Protein AF-M4F2D9-F1 (afdb_monomer_lite)

Secondary structure (DSSP, 8-state):
-HHHHHHHHGGGHHHHHHHHHHHHHHHHH---TTSHHHHHHHHHHIIIIIHHHHHHHTHHHHHHHHHHHHHHS-TT-HHHHHHHHHHHHHHHH-GGGGGGGHHHHHHHHHHTT-TT-HHHHHHHHHHHHHHHHHHHHH-TTEEEETTTTEEEEE-S--SSS--EEEEEETTTTEEEEEEE-SS-TT--GGGGSS-S--------EEEE-TTSSEEEEEETTTTEEEEEE--HHHHHHHTT----EE-SEEEEPPP-TT--TTS----HHHHHH--S------STTTT--HHHHHHHHHHH--TTEEEEEEETTEEEEEETTEEEEEEE-

Radius of gyration: 22.53 Å; chains: 1; bounding box: 73×46×53 Å

Organism: Brassica campestris (NCBI:txid3711)

Foldseek 3Di:
DLVVCCVVCVVVLLVLLVVLLVLQQVVVPDDDPPCVPVSVVVNCCCLVPVNLVSCLSPVPSLLVVLVVCLVVDDLQRCSLLSSLVSLLSCCVPPVLVCLVVLVSQLLSLLSQCAPVSVNSNVNCVVSSVVSLVSSVVQAQQWDAQPQQQKIKHWNQDDDDAAIWIWIARNVRSDTQEIAGQRDAPPDPCPVVPDDPDRQHRGFQHKDAFNNNQKIWTADLSQQKIFIARQGPVRSVVSSVDHPYHYTPDMDHHDDFPPRDPLPPDDHPVNVVPDDDDDDDPDPPPPDQDPVRVSVSSSVPRASQWHWDDPDRFKIFIDGVNHTRDMDGD

Structure (mmCIF, N/CA/C/O backbone):
data_AF-M4F2D9-F1
#
_entry.id   AF-M4F2D9-F1
#
loop_
_atom_site.group_PDB
_atom_site.id
_atom_site.type_symbol
_atom_site.label_atom_id
_atom_site.label_alt_id
_atom_site.label_comp_id
_atom_site.label_asym_id
_atom_site.label_entity_id
_atom_site.label_seq_id
_atom_site.pdbx_PDB_ins_code
_atom_site.Cartn_x
_atom_site.Cartn_y
_atom_site.Cartn_z
_atom_site.occupancy
_atom_site.B_iso_or_equiv
_atom_site.auth_seq_id
_atom_site.auth_comp_id
_atom_site.auth_asym_id
_atom_site.auth_atom_id
_atom_site.pdbx_PDB_model_num
ATOM 1 N N . MET A 1 1 ? -6.614 24.213 -17.591 1.00 40.84 1 MET A N 1
ATOM 2 C CA . MET A 1 1 ? -5.405 23.902 -18.389 1.00 40.84 1 MET A CA 1
ATOM 3 C C . MET A 1 1 ? -5.096 22.404 -18.374 1.00 40.84 1 MET A C 1
ATOM 5 O O . MET A 1 1 ? -4.823 21.851 -19.428 1.00 40.84 1 MET A O 1
ATOM 9 N N . GLU A 1 2 ? -5.218 21.734 -17.223 1.00 52.62 2 GLU A N 1
ATOM 10 C CA . GLU A 1 2 ? -5.017 20.280 -17.061 1.00 52.62 2 GLU A CA 1
ATOM 11 C C . GLU A 1 2 ? -5.937 19.408 -17.944 1.00 52.62 2 GLU A C 1
ATOM 13 O O . GLU A 1 2 ? -5.504 18.399 -18.493 1.00 52.62 2 GLU A O 1
ATOM 18 N N . THR A 1 3 ? -7.185 19.832 -18.175 1.00 59.91 3 THR A N 1
ATOM 19 C CA . THR A 1 3 ? -8.169 19.091 -18.988 1.00 59.91 3 THR A CA 1
ATOM 20 C C . THR A 1 3 ? -7.860 19.088 -20.487 1.00 59.91 3 THR A C 1
ATOM 22 O O . THR A 1 3 ? -8.055 18.071 -21.145 1.00 59.91 3 THR A O 1
ATOM 25 N N . THR A 1 4 ? -7.342 20.191 -21.032 1.00 60.09 4 THR A N 1
ATOM 26 C CA . THR A 1 4 ? -7.022 20.320 -22.463 1.00 60.09 4 THR A CA 1
ATOM 27 C C . THR A 1 4 ? -5.803 19.480 -22.843 1.00 60.09 4 THR A C 1
ATOM 29 O O . THR A 1 4 ? -5.844 18.744 -23.824 1.00 60.09 4 THR A O 1
ATOM 32 N N . TRP A 1 5 ? -4.739 19.523 -22.035 1.00 63.09 5 TRP A N 1
ATOM 33 C CA . TRP A 1 5 ? -3.533 18.719 -22.269 1.00 63.09 5 TRP A CA 1
ATOM 34 C C . TRP A 1 5 ? -3.780 17.226 -22.078 1.00 63.09 5 TRP A C 1
ATOM 36 O O . TRP A 1 5 ? -3.288 16.418 -22.862 1.00 63.09 5 TRP A O 1
ATOM 46 N N . LYS A 1 6 ? -4.604 16.857 -21.090 1.00 65.75 6 LYS A N 1
ATOM 47 C CA . LYS A 1 6 ? -5.011 15.466 -20.879 1.00 65.75 6 LYS A CA 1
ATOM 48 C C . LYS A 1 6 ? -5.822 14.910 -22.053 1.00 65.75 6 LYS A C 1
ATOM 50 O O . LYS A 1 6 ? -5.685 13.733 -22.355 1.00 65.75 6 LYS A O 1
ATOM 55 N N . LEU A 1 7 ? -6.617 15.736 -22.738 1.00 71.56 7 LEU A N 1
ATOM 56 C CA . LEU A 1 7 ? -7.359 15.310 -23.930 1.00 71.56 7 LEU A CA 1
ATOM 57 C C . LEU A 1 7 ? -6.446 15.114 -25.153 1.00 71.56 7 LEU A C 1
ATOM 59 O O . LEU A 1 7 ? -6.678 14.209 -25.945 1.00 71.56 7 LEU A O 1
ATOM 63 N N . LEU A 1 8 ? -5.421 15.961 -25.298 1.00 73.38 8 LEU A N 1
ATOM 64 C CA . LEU A 1 8 ? -4.522 15.959 -26.457 1.00 73.38 8 LEU A CA 1
ATOM 65 C C . LEU A 1 8 ? -3.410 14.909 -26.364 1.00 73.38 8 LEU A C 1
ATOM 67 O O . LEU A 1 8 ? -3.100 14.278 -27.363 1.00 73.38 8 LEU A O 1
ATOM 71 N N . ILE A 1 9 ? -2.809 14.732 -25.184 1.00 79.81 9 ILE A N 1
ATOM 72 C CA . ILE A 1 9 ? -1.666 13.824 -24.983 1.00 79.81 9 ILE A CA 1
ATOM 73 C C . ILE A 1 9 ? -2.107 12.515 -24.320 1.00 79.81 9 ILE A C 1
ATOM 75 O O . ILE A 1 9 ? -1.424 11.508 -24.454 1.00 79.81 9 ILE A O 1
ATOM 79 N N . GLY A 1 10 ? -3.256 12.496 -23.633 1.00 81.50 10 GLY A N 1
ATOM 80 C CA . GLY A 1 10 ? -3.745 11.344 -22.865 1.00 81.50 10 GLY A CA 1
ATOM 81 C C . GLY A 1 10 ? -3.655 9.997 -23.587 1.00 81.50 10 GLY A C 1
ATOM 82 O O . GLY A 1 10 ? -3.069 9.078 -23.018 1.00 81.50 10 GLY A O 1
ATOM 83 N N . PRO A 1 11 ? -4.162 9.870 -24.831 1.00 86.69 11 PRO A N 1
ATOM 84 C CA . PRO A 1 11 ? -4.081 8.621 -25.591 1.00 86.69 11 PRO A CA 1
ATOM 85 C C . PRO A 1 11 ? -2.647 8.143 -25.860 1.00 86.69 11 PRO A C 1
ATOM 87 O O . PRO A 1 11 ? -2.408 6.940 -25.943 1.00 86.69 11 PRO A O 1
ATOM 90 N N . ASP A 1 12 ? -1.694 9.071 -25.963 1.00 89.50 12 ASP A N 1
ATOM 91 C CA . ASP A 1 12 ? -0.291 8.784 -26.261 1.00 89.50 12 ASP A CA 1
ATOM 92 C C . ASP A 1 12 ? 0.555 8.541 -25.002 1.00 89.50 12 ASP A C 1
ATOM 94 O O . ASP A 1 12 ? 1.649 7.987 -25.113 1.00 89.50 12 ASP A O 1
ATOM 98 N N . ILE A 1 13 ? 0.073 8.901 -23.800 1.00 90.88 13 ILE A N 1
ATOM 99 C CA . ILE A 1 13 ? 0.832 8.744 -22.543 1.00 90.88 13 ILE A CA 1
ATOM 100 C C . ILE A 1 13 ? 1.373 7.316 -22.374 1.00 90.88 13 ILE A C 1
ATOM 102 O O . ILE A 1 13 ? 2.581 7.188 -22.160 1.00 90.88 13 ILE A O 1
ATOM 106 N N . PRO A 1 14 ? 0.572 6.236 -22.506 1.00 91.12 14 PRO A N 1
ATOM 107 C CA . PRO A 1 14 ? 1.088 4.881 -22.326 1.00 91.12 14 PRO A CA 1
ATOM 108 C C . PRO A 1 14 ? 2.217 4.553 -23.307 1.00 91.12 14 PRO A C 1
ATOM 110 O O . PRO A 1 14 ? 3.220 3.956 -22.924 1.00 91.12 14 PRO A O 1
ATOM 113 N N . ARG A 1 15 ? 2.099 4.998 -24.562 1.00 92.44 15 ARG A N 1
ATOM 114 C CA . ARG A 1 15 ? 3.139 4.799 -25.573 1.00 92.44 15 ARG A CA 1
ATOM 115 C C . ARG A 1 15 ? 4.419 5.552 -25.211 1.00 92.44 15 ARG A C 1
ATOM 117 O O . ARG A 1 15 ? 5.487 4.956 -25.244 1.00 92.44 15 ARG A O 1
ATOM 124 N N . ILE A 1 16 ? 4.317 6.817 -24.797 1.00 93.06 16 ILE A N 1
ATOM 125 C CA . ILE A 1 16 ? 5.480 7.623 -24.393 1.00 93.06 16 ILE A CA 1
ATOM 126 C C . ILE A 1 16 ? 6.176 7.001 -23.174 1.00 93.06 16 ILE A C 1
ATOM 128 O O . ILE A 1 16 ? 7.401 6.910 -23.146 1.00 93.06 16 ILE A O 1
ATOM 132 N N . VAL A 1 17 ? 5.420 6.538 -22.173 1.00 93.38 17 VAL A N 1
ATOM 133 C CA . VAL A 1 17 ? 5.987 5.855 -20.996 1.00 93.38 17 VAL A CA 1
ATOM 134 C C . VAL A 1 17 ? 6.704 4.564 -21.412 1.00 93.38 17 VAL A C 1
ATOM 136 O O . VAL A 1 17 ? 7.820 4.317 -20.955 1.00 93.38 17 VAL A O 1
ATOM 139 N N . SER A 1 18 ? 6.116 3.782 -22.323 1.00 91.94 18 SER A N 1
ATOM 140 C CA . SER A 1 18 ? 6.752 2.582 -22.881 1.00 91.94 18 SER A CA 1
ATOM 141 C C . SER A 1 18 ? 8.059 2.909 -23.604 1.00 91.94 18 SER A C 1
ATOM 143 O O . SER A 1 18 ? 9.065 2.236 -23.385 1.00 91.94 18 SER A O 1
ATOM 145 N N . ASP A 1 19 ? 8.070 3.956 -24.432 1.00 92.19 19 ASP A N 1
ATOM 146 C CA . ASP A 1 19 ? 9.261 4.397 -25.160 1.00 92.19 19 ASP A CA 1
ATOM 147 C C . ASP A 1 19 ? 10.368 4.844 -24.186 1.00 92.19 19 ASP A C 1
ATOM 149 O O . ASP A 1 19 ? 11.538 4.510 -24.382 1.00 92.19 19 ASP A O 1
ATOM 153 N N . ILE A 1 20 ? 10.015 5.529 -23.090 1.00 92.88 20 ILE A N 1
ATOM 154 C CA . ILE A 1 20 ? 10.965 5.896 -22.026 1.00 92.88 20 ILE A CA 1
ATOM 155 C C . ILE A 1 20 ? 11.564 4.644 -21.372 1.00 92.88 20 ILE A C 1
ATOM 157 O O . ILE A 1 20 ? 12.785 4.573 -21.208 1.00 92.88 20 ILE A O 1
ATOM 161 N N . PHE A 1 21 ? 10.747 3.648 -21.017 1.00 92.25 21 PHE A N 1
ATOM 162 C CA . PHE A 1 21 ? 11.253 2.396 -20.442 1.00 92.25 21 PHE A CA 1
ATOM 163 C C . PHE A 1 21 ? 12.153 1.630 -21.409 1.00 92.25 21 PHE A C 1
ATOM 165 O O . PHE A 1 21 ? 13.222 1.171 -21.005 1.00 92.25 21 PHE A O 1
ATOM 172 N N . PHE A 1 22 ? 11.792 1.574 -22.689 1.00 90.69 22 PHE A N 1
ATOM 173 C CA . PHE A 1 22 ? 12.633 0.969 -23.716 1.00 90.69 22 PHE A CA 1
ATOM 174 C C . PHE A 1 22 ? 13.999 1.666 -23.824 1.00 90.69 22 PHE A C 1
ATOM 176 O O . PHE A 1 22 ? 15.035 1.003 -23.840 1.00 90.69 22 PHE A O 1
ATOM 183 N N . GLN A 1 23 ? 14.034 3.003 -23.819 1.00 89.12 23 GLN A N 1
ATOM 184 C CA . GLN A 1 23 ? 15.295 3.755 -23.834 1.00 89.12 23 GLN A CA 1
ATOM 185 C C . GLN A 1 23 ? 16.154 3.489 -22.590 1.00 89.12 23 GLN A C 1
ATOM 187 O O . GLN A 1 23 ? 17.377 3.369 -22.692 1.00 89.12 23 GLN A O 1
ATOM 192 N N . ILE A 1 24 ? 15.533 3.369 -21.413 1.00 88.75 24 ILE A N 1
ATOM 193 C CA . ILE A 1 24 ? 16.233 3.022 -20.167 1.00 88.75 24 ILE A CA 1
ATOM 194 C C . ILE A 1 24 ? 16.905 1.647 -20.281 1.00 88.75 24 ILE A C 1
ATOM 196 O O . ILE A 1 24 ? 18.051 1.503 -19.839 1.00 88.75 24 ILE A O 1
ATOM 200 N N . GLU A 1 25 ? 16.226 0.678 -20.895 1.00 87.00 25 GLU A N 1
ATOM 201 C CA . GLU A 1 25 ? 16.749 -0.667 -21.144 1.00 87.00 25 GLU A CA 1
ATOM 202 C C . GLU A 1 25 ? 17.935 -0.627 -22.122 1.00 87.00 25 GLU A C 1
ATOM 204 O O . GLU A 1 25 ? 19.043 -1.042 -21.779 1.00 87.00 25 GLU A O 1
ATOM 209 N N . CYS A 1 26 ? 17.761 -0.023 -23.304 1.00 82.19 26 CYS A N 1
ATOM 210 C CA . CYS A 1 26 ? 18.790 0.010 -24.349 1.00 82.19 26 CYS A CA 1
ATOM 211 C C . CYS A 1 26 ? 20.079 0.731 -23.928 1.00 82.19 26 CYS A C 1
ATOM 213 O O . CYS A 1 26 ? 21.184 0.284 -24.247 1.00 82.19 26 CYS A O 1
ATOM 215 N N . VAL A 1 27 ? 19.964 1.854 -23.213 1.00 72.94 27 VAL A N 1
ATOM 216 C CA . VAL A 1 27 ? 21.130 2.658 -22.806 1.00 72.94 27 VAL A CA 1
ATOM 217 C C . VAL A 1 27 ? 21.921 1.973 -21.692 1.00 72.94 27 VAL A C 1
ATOM 219 O O . VAL A 1 27 ? 23.132 2.160 -21.596 1.00 72.94 27 VAL A O 1
ATOM 222 N N . SER A 1 28 ? 21.273 1.148 -20.870 1.00 66.44 28 SER A N 1
ATOM 223 C CA . SER A 1 28 ? 21.957 0.434 -19.786 1.00 66.44 28 SER A CA 1
ATOM 224 C C . SER A 1 28 ? 22.826 -0.725 -20.302 1.00 66.44 28 SER A C 1
ATOM 226 O O . SER A 1 28 ? 23.772 -1.116 -19.624 1.00 66.44 28 SER A O 1
ATOM 228 N N . SER A 1 29 ? 22.580 -1.206 -21.527 1.00 59.44 29 SER A N 1
ATOM 229 C CA . SER A 1 29 ? 23.378 -2.249 -22.192 1.00 59.44 29 SER A CA 1
ATOM 230 C C . SER A 1 29 ? 24.507 -1.716 -23.096 1.00 59.44 29 SER A C 1
ATOM 232 O O . SER A 1 29 ? 25.414 -2.469 -23.449 1.00 59.44 29 SER A O 1
ATOM 234 N N . SER A 1 30 ? 24.490 -0.434 -23.490 1.00 54.59 30 SER A N 1
ATOM 235 C CA . SER A 1 30 ? 25.429 0.131 -24.476 1.00 54.59 30 SER A CA 1
ATOM 236 C C . SER A 1 30 ? 26.576 0.922 -23.829 1.00 54.59 30 SER A C 1
ATOM 238 O O . SER A 1 30 ? 26.519 2.144 -23.679 1.00 54.59 30 SER A O 1
ATOM 240 N N . ALA A 1 31 ? 27.681 0.243 -23.517 1.00 49.94 31 ALA A N 1
ATOM 241 C CA . ALA A 1 31 ? 28.927 0.869 -23.073 1.00 49.94 31 ALA A CA 1
ATOM 242 C C . ALA A 1 31 ? 29.736 1.451 -24.257 1.00 49.94 31 ALA A C 1
ATOM 244 O O . ALA A 1 31 ? 30.605 0.785 -24.819 1.00 49.94 31 ALA A O 1
ATOM 245 N N . ARG A 1 32 ? 29.495 2.715 -24.642 1.00 52.75 32 ARG A N 1
ATOM 246 C CA . ARG A 1 32 ? 30.435 3.497 -25.479 1.00 52.75 32 ARG A CA 1
ATOM 247 C C . ARG A 1 32 ? 30.709 4.871 -24.856 1.00 52.75 32 ARG A C 1
ATOM 249 O O . ARG A 1 32 ? 29.817 5.700 -24.719 1.00 52.75 32 ARG A O 1
ATOM 256 N N . ALA A 1 33 ? 31.972 5.111 -24.497 1.00 54.19 33 ALA A N 1
ATOM 257 C CA . ALA A 1 33 ? 32.407 6.157 -23.562 1.00 54.19 33 ALA A CA 1
ATOM 258 C C . ALA A 1 33 ? 32.204 7.624 -24.010 1.00 54.19 33 ALA A C 1
ATOM 260 O O . ALA A 1 33 ? 32.167 8.506 -23.161 1.00 54.19 33 ALA A O 1
ATOM 261 N N . HIS A 1 34 ? 32.040 7.911 -25.307 1.00 49.25 34 HIS A N 1
ATOM 262 C CA . HIS A 1 34 ? 32.013 9.295 -25.818 1.00 49.25 34 HIS A CA 1
ATOM 263 C C . HIS A 1 34 ? 30.597 9.878 -26.019 1.00 49.25 34 HIS A C 1
ATOM 265 O O . HIS A 1 34 ? 30.444 11.093 -26.079 1.00 49.25 34 HIS A O 1
ATOM 271 N N . GLN A 1 35 ? 29.548 9.045 -26.057 1.00 51.12 35 GLN A N 1
ATOM 272 C CA . GLN A 1 35 ? 28.135 9.481 -26.065 1.00 51.12 35 GLN A CA 1
ATOM 273 C C . GLN A 1 35 ? 27.506 9.499 -24.659 1.00 51.12 35 GLN A C 1
ATOM 275 O O . GLN A 1 35 ? 26.368 9.934 -24.488 1.00 51.12 35 GLN A O 1
ATOM 280 N N . ALA A 1 36 ? 28.264 9.073 -23.643 1.00 54.81 36 ALA A N 1
ATOM 281 C CA . ALA A 1 36 ? 27.781 8.857 -22.285 1.00 54.81 36 ALA A CA 1
ATOM 282 C C . ALA A 1 36 ? 27.273 10.143 -21.600 1.00 54.81 36 ALA A C 1
ATOM 284 O O . ALA A 1 36 ? 26.236 10.100 -20.945 1.00 54.81 36 ALA A O 1
ATOM 285 N N . VAL A 1 37 ? 27.929 11.293 -21.805 1.00 54.97 37 VAL A N 1
ATOM 286 C CA . VAL A 1 37 ? 27.637 12.540 -21.062 1.00 54.97 37 VAL A CA 1
ATOM 287 C C . VAL A 1 37 ? 26.343 13.238 -21.514 1.00 54.97 37 VAL A C 1
ATOM 289 O O . VAL A 1 37 ? 25.558 13.677 -20.677 1.00 54.97 37 VAL A O 1
ATOM 292 N N . LEU A 1 38 ? 26.066 13.316 -22.824 1.00 56.66 38 LEU A N 1
ATOM 293 C CA . LEU A 1 38 ? 24.767 13.821 -23.309 1.00 56.66 38 LEU A CA 1
ATOM 294 C C . LEU A 1 38 ? 23.640 12.811 -23.040 1.00 56.66 38 LEU A C 1
ATOM 296 O O . LEU A 1 38 ? 22.511 13.202 -22.754 1.00 56.66 38 LEU A O 1
ATOM 300 N N . SER A 1 39 ? 23.942 11.508 -23.100 1.00 61.12 39 SER A N 1
ATOM 301 C CA . SER A 1 39 ? 22.953 10.470 -22.795 1.00 61.12 39 SER A CA 1
ATOM 302 C C . SER A 1 39 ? 22.541 10.471 -21.320 1.00 61.12 39 SER A C 1
ATOM 304 O O . SER A 1 39 ? 21.381 10.194 -21.020 1.00 61.12 39 SER A O 1
ATOM 306 N N . SER A 1 40 ? 23.441 10.842 -20.397 1.00 67.81 40 SER A N 1
ATOM 307 C CA . SER A 1 40 ? 23.128 10.908 -18.968 1.00 67.81 40 SER A CA 1
ATOM 308 C C . SER A 1 40 ? 22.206 12.074 -18.619 1.00 67.81 40 SER A C 1
ATOM 310 O O . SER A 1 40 ? 21.270 11.863 -17.855 1.00 67.81 40 SER A O 1
ATOM 312 N N . SER A 1 41 ? 22.395 13.263 -19.208 1.00 74.75 41 SER A N 1
ATOM 313 C CA . SER A 1 41 ? 21.529 14.425 -18.932 1.00 74.75 41 SER A CA 1
ATOM 314 C C . SER A 1 41 ? 20.124 14.269 -19.528 1.00 74.75 41 SER A C 1
ATOM 316 O O . SER A 1 41 ? 19.126 14.621 -18.893 1.00 74.75 41 SER A O 1
ATOM 318 N N . ILE A 1 42 ? 20.022 13.672 -20.722 1.00 78.00 42 ILE A N 1
ATOM 319 C CA . ILE A 1 42 ? 18.732 13.325 -21.333 1.00 78.00 42 ILE A CA 1
ATOM 320 C C . ILE A 1 42 ? 18.035 12.241 -20.502 1.00 78.00 42 ILE A C 1
ATOM 322 O O . ILE A 1 42 ? 16.859 12.392 -20.178 1.00 78.00 42 ILE A O 1
ATOM 326 N N . LYS A 1 43 ? 18.751 11.184 -20.092 1.00 76.88 43 LYS A N 1
ATOM 327 C CA . LYS A 1 43 ? 18.202 10.117 -19.236 1.00 76.88 43 LYS A CA 1
ATOM 328 C C . LYS A 1 43 ? 17.697 10.664 -17.905 1.00 76.88 43 LYS A C 1
ATOM 330 O O . LYS A 1 43 ? 16.608 10.296 -17.478 1.00 76.88 43 LYS A O 1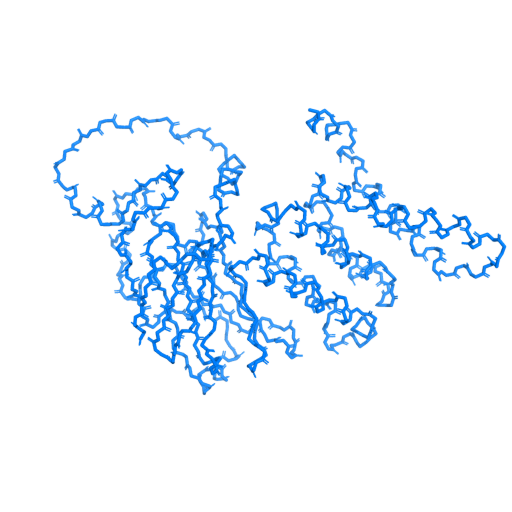
ATOM 335 N N . GLU A 1 44 ? 18.458 11.551 -17.274 1.00 83.88 44 GLU A N 1
ATOM 336 C CA . GLU A 1 44 ? 18.060 12.203 -16.029 1.00 83.88 44 GLU A CA 1
ATOM 337 C C . GLU A 1 44 ? 16.778 13.017 -16.222 1.00 83.88 44 GLU A C 1
ATOM 339 O O . GLU A 1 44 ? 15.827 12.851 -15.469 1.00 83.88 44 GLU A O 1
ATOM 344 N N . THR A 1 45 ? 16.680 13.802 -17.295 1.00 87.56 45 THR A N 1
ATOM 345 C CA . THR A 1 45 ? 15.462 14.572 -17.590 1.00 87.56 45 THR A CA 1
ATOM 346 C C . THR A 1 45 ? 14.251 13.660 -17.840 1.00 87.56 45 THR A C 1
ATOM 348 O O . THR A 1 45 ? 13.162 13.908 -17.316 1.00 87.56 45 THR A O 1
ATOM 351 N N . LEU A 1 46 ? 14.427 12.573 -18.601 1.00 88.81 46 LEU A N 1
ATOM 352 C CA . LEU A 1 46 ? 13.356 11.612 -18.878 1.00 88.81 46 LEU A CA 1
ATOM 353 C C . LEU A 1 46 ? 12.869 10.914 -17.600 1.00 88.81 46 LEU A C 1
ATOM 355 O O . LEU A 1 46 ? 11.664 10.815 -17.380 1.00 88.81 46 LEU A O 1
ATOM 359 N N . VAL A 1 47 ? 13.793 10.452 -16.757 1.00 89.50 47 VAL A N 1
ATOM 360 C CA . VAL A 1 47 ? 13.494 9.651 -15.559 1.00 89.50 47 VAL A CA 1
ATOM 361 C C . VAL A 1 47 ? 13.045 10.509 -14.378 1.00 89.50 47 VAL A C 1
ATOM 363 O O . VAL A 1 47 ? 12.129 10.133 -13.649 1.00 89.50 47 VAL A O 1
ATOM 366 N N . GLU A 1 48 ? 13.689 11.649 -14.154 1.00 88.81 48 GLU A N 1
ATOM 367 C CA . GLU A 1 48 ? 13.493 12.447 -12.944 1.00 88.81 48 GLU A CA 1
ATOM 368 C C . GLU A 1 48 ? 12.384 13.498 -13.110 1.00 88.81 48 GLU A C 1
ATOM 370 O O . GLU A 1 48 ? 11.798 13.910 -12.106 1.00 88.81 48 GLU A O 1
ATOM 375 N N . VAL A 1 49 ? 12.056 13.895 -14.350 1.00 90.06 49 VAL A N 1
ATOM 376 C CA . VAL A 1 49 ? 11.064 14.946 -14.644 1.00 90.06 49 VAL A CA 1
ATOM 377 C C . VAL A 1 49 ? 9.890 14.423 -15.470 1.00 90.06 49 VAL A C 1
ATOM 379 O O . VAL A 1 49 ? 8.743 14.478 -15.013 1.00 90.06 49 VAL A O 1
ATOM 382 N N . LEU A 1 50 ? 10.148 13.919 -16.683 1.00 92.81 50 LEU A N 1
ATOM 383 C CA . LEU A 1 50 ? 9.076 13.600 -17.631 1.00 92.81 50 LEU A CA 1
ATOM 384 C C . LEU A 1 50 ? 8.241 12.400 -17.172 1.00 92.81 50 LEU A C 1
ATOM 386 O O . LEU A 1 50 ? 7.018 12.502 -17.097 1.00 92.81 50 LEU A O 1
ATOM 390 N N . LEU A 1 51 ? 8.886 11.286 -16.823 1.00 94.75 51 LEU A N 1
ATOM 391 C CA . LEU A 1 51 ? 8.209 10.053 -16.425 1.00 94.75 51 LEU A CA 1
ATOM 392 C C . LEU A 1 51 ? 7.284 10.246 -15.202 1.00 94.75 51 LEU A C 1
ATOM 394 O O . LEU A 1 51 ? 6.118 9.866 -15.302 1.00 94.75 51 LEU A O 1
ATOM 398 N N . PRO A 1 52 ? 7.705 10.889 -14.092 1.00 94.19 52 PRO A N 1
ATOM 399 C CA . PRO A 1 52 ? 6.803 11.205 -12.985 1.00 94.19 52 PRO A CA 1
ATOM 400 C C . PRO A 1 52 ? 5.624 12.087 -13.399 1.00 94.19 52 PRO A C 1
ATOM 402 O O . PRO A 1 52 ? 4.511 11.871 -12.928 1.00 94.19 52 PRO A O 1
ATOM 405 N N . SER A 1 53 ? 5.845 13.056 -14.292 1.00 92.56 53 SER A N 1
ATOM 406 C CA . SER A 1 53 ? 4.788 13.955 -14.773 1.00 92.56 53 SER A CA 1
ATOM 407 C C . SER A 1 53 ? 3.735 13.207 -15.595 1.00 92.56 53 SER A C 1
ATOM 409 O O . SER A 1 53 ? 2.538 13.371 -15.364 1.00 92.56 53 SER A O 1
ATOM 411 N N . LEU A 1 54 ? 4.175 12.329 -16.502 1.00 93.81 54 LEU A N 1
ATOM 412 C CA . LEU A 1 54 ? 3.299 11.450 -17.280 1.00 93.81 54 LEU A CA 1
ATOM 413 C C . LEU A 1 54 ? 2.539 10.476 -16.376 1.00 93.81 54 LEU A C 1
ATOM 415 O O . LEU A 1 54 ? 1.330 10.305 -16.522 1.00 93.81 54 LEU A O 1
ATOM 419 N N . ALA A 1 55 ? 3.229 9.892 -15.398 1.00 93.94 55 ALA A N 1
ATOM 420 C CA . ALA A 1 55 ? 2.629 8.958 -14.461 1.00 93.94 55 ALA A CA 1
ATOM 421 C C . ALA A 1 55 ? 1.595 9.618 -13.534 1.00 93.94 55 ALA A C 1
ATOM 423 O O . ALA A 1 55 ? 0.613 8.984 -13.171 1.00 93.94 55 ALA A O 1
ATOM 424 N N . MET A 1 56 ? 1.762 10.894 -13.171 1.00 90.88 56 MET A N 1
ATOM 425 C CA . MET A 1 56 ? 0.726 11.650 -12.453 1.00 90.88 56 MET A CA 1
ATOM 426 C C . MET A 1 56 ? -0.474 11.990 -13.347 1.00 90.88 56 MET A C 1
ATOM 428 O O . MET A 1 56 ? -1.609 11.997 -12.869 1.00 90.88 56 MET A O 1
ATOM 432 N N . ALA A 1 57 ? -0.246 12.252 -14.638 1.00 89.94 57 ALA A N 1
ATOM 433 C CA . ALA A 1 57 ? -1.315 12.548 -15.592 1.00 89.94 57 ALA A CA 1
ATOM 434 C C . ALA A 1 57 ? -2.205 11.320 -15.886 1.00 89.94 57 ALA A C 1
ATOM 436 O O . ALA A 1 57 ? -3.429 11.468 -16.038 1.00 89.94 57 ALA A O 1
ATOM 437 N N . ASP A 1 58 ? -1.605 10.123 -15.906 1.00 91.00 58 ASP A N 1
ATOM 438 C CA . ASP A 1 58 ? -2.272 8.827 -16.068 1.00 91.00 58 ASP A CA 1
ATOM 439 C C . ASP A 1 58 ? -1.738 7.763 -15.086 1.00 91.00 58 ASP A C 1
ATOM 441 O O . ASP A 1 58 ? -0.989 6.848 -15.439 1.00 91.00 58 ASP A O 1
ATOM 445 N N . VAL A 1 59 ? -2.156 7.883 -13.821 1.00 91.94 59 VAL A N 1
ATOM 446 C CA . VAL A 1 59 ? -1.766 6.960 -12.740 1.00 91.94 59 VAL A CA 1
ATOM 447 C C . VAL A 1 59 ? -2.174 5.522 -13.057 1.00 91.94 59 VAL A C 1
ATOM 449 O O . VAL A 1 59 ? -1.388 4.598 -12.862 1.00 91.94 59 VAL A O 1
ATOM 452 N N . THR A 1 60 ? -3.391 5.307 -13.555 1.00 91.44 60 THR A N 1
ATOM 453 C CA . THR A 1 60 ? -3.910 3.961 -13.826 1.00 91.44 60 THR A CA 1
ATOM 454 C C . THR A 1 60 ? -3.156 3.286 -14.973 1.00 91.44 60 THR A C 1
ATOM 456 O O . THR A 1 60 ? -2.802 2.107 -14.853 1.00 91.44 60 THR A O 1
ATOM 459 N N . GLY A 1 61 ? -2.866 4.018 -16.055 1.00 92.69 61 GLY A N 1
ATOM 460 C CA . GLY A 1 61 ? -2.048 3.521 -17.161 1.00 92.69 61 GLY A CA 1
ATOM 461 C C . GLY A 1 61 ? -0.624 3.196 -16.718 1.00 92.69 61 GLY A C 1
ATOM 462 O O . GLY A 1 61 ? -0.141 2.092 -16.972 1.00 92.69 61 GLY A O 1
ATOM 463 N N . PHE A 1 62 ? 0.012 4.093 -15.956 1.00 95.06 62 PHE A N 1
ATOM 464 C CA . PHE A 1 62 ? 1.344 3.853 -15.396 1.00 95.06 62 PHE A CA 1
ATOM 465 C C . PHE A 1 62 ? 1.388 2.602 -14.506 1.00 95.06 62 PHE A C 1
ATOM 467 O O . PHE A 1 62 ? 2.245 1.741 -14.700 1.00 95.06 62 PHE A O 1
ATOM 474 N N . LEU A 1 63 ? 0.442 2.453 -13.571 1.00 95.31 63 LEU A N 1
ATOM 475 C CA . LEU A 1 63 ? 0.382 1.286 -12.685 1.00 95.31 63 LEU A CA 1
ATOM 476 C C . LEU A 1 63 ? 0.180 -0.026 -13.450 1.00 95.31 63 LEU A C 1
ATOM 478 O O . LEU A 1 63 ? 0.723 -1.057 -13.063 1.00 95.31 63 LEU A O 1
ATOM 482 N N . SER A 1 64 ? -0.612 -0.005 -14.520 1.00 94.06 64 SER A N 1
ATOM 483 C CA . SER A 1 64 ? -0.827 -1.183 -15.368 1.00 94.06 64 SER A CA 1
ATOM 484 C C . SER A 1 64 ? 0.418 -1.532 -16.179 1.00 94.06 64 SER A C 1
ATOM 486 O O . SER A 1 64 ? 0.732 -2.706 -16.354 1.00 94.06 64 SER A O 1
ATOM 488 N N . MET A 1 65 ? 1.174 -0.520 -16.606 1.00 93.56 65 MET A N 1
ATOM 489 C CA . MET A 1 65 ? 2.440 -0.730 -17.292 1.00 93.56 65 MET A CA 1
ATOM 490 C C . MET A 1 65 ? 3.473 -1.388 -16.382 1.00 93.56 65 MET A C 1
ATOM 492 O O . MET A 1 65 ? 4.004 -2.432 -16.744 1.00 93.56 65 MET A O 1
ATOM 496 N N . ILE A 1 66 ? 3.737 -0.823 -15.201 1.00 95.06 66 ILE A N 1
ATOM 497 C CA . ILE A 1 66 ? 4.772 -1.360 -14.303 1.00 95.06 66 ILE A CA 1
ATOM 498 C C . ILE A 1 66 ? 4.433 -2.777 -13.815 1.00 95.06 66 ILE A C 1
ATOM 500 O O . ILE A 1 66 ? 5.330 -3.601 -13.676 1.00 95.06 66 ILE A O 1
ATOM 504 N N . GLU A 1 67 ? 3.149 -3.097 -13.632 1.00 93.19 67 GLU A N 1
ATOM 505 C CA . GLU A 1 67 ? 2.697 -4.456 -13.309 1.00 93.19 67 GLU A CA 1
ATOM 506 C C . GLU A 1 67 ? 3.041 -5.451 -14.426 1.00 93.19 67 GLU A C 1
ATOM 508 O O . GLU A 1 67 ? 3.556 -6.534 -14.152 1.00 93.19 67 GLU A O 1
ATOM 513 N N . SER A 1 68 ? 2.822 -5.074 -15.690 1.00 91.62 68 SER A N 1
ATOM 514 C CA . SER A 1 68 ? 3.247 -5.889 -16.833 1.00 91.62 68 SER A CA 1
ATOM 515 C C . SER A 1 68 ? 4.768 -6.055 -16.876 1.00 91.62 68 SER A C 1
ATOM 517 O O . SER A 1 68 ? 5.250 -7.147 -17.174 1.00 91.62 68 SER A O 1
ATOM 519 N N . GLN A 1 69 ? 5.525 -4.991 -16.575 1.00 89.12 69 GLN A N 1
ATOM 520 C CA . GLN A 1 69 ? 6.989 -4.994 -16.681 1.00 89.12 69 GLN A CA 1
ATOM 521 C C . GLN A 1 69 ? 7.662 -5.997 -15.740 1.00 89.12 69 GLN A C 1
ATOM 523 O O . GLN A 1 69 ? 8.709 -6.530 -16.106 1.00 89.12 69 GLN A O 1
ATOM 528 N N . ILE A 1 70 ? 7.060 -6.306 -14.584 1.00 89.44 70 ILE A N 1
ATOM 529 C CA . ILE A 1 70 ? 7.579 -7.318 -13.645 1.00 89.44 70 ILE A CA 1
ATOM 530 C C . ILE A 1 70 ? 7.766 -8.675 -14.328 1.00 89.44 70 ILE A C 1
ATOM 532 O O . ILE A 1 70 ? 8.747 -9.365 -14.061 1.00 89.44 70 ILE A O 1
ATOM 536 N N . TRP A 1 71 ? 6.845 -9.049 -15.218 1.00 88.94 71 TRP A N 1
ATOM 537 C CA . TRP A 1 71 ? 6.851 -10.356 -15.878 1.00 88.94 71 TRP A CA 1
ATOM 538 C C . TRP A 1 71 ? 7.428 -10.319 -17.293 1.00 88.94 71 TRP A C 1
ATOM 540 O O . TRP A 1 71 ? 7.782 -11.366 -17.831 1.00 88.94 71 TRP A O 1
ATOM 550 N N . SER A 1 72 ? 7.512 -9.136 -17.910 1.00 89.50 72 SER A N 1
ATOM 551 C CA . SER A 1 72 ? 7.951 -8.978 -19.300 1.00 89.50 72 SER A CA 1
ATOM 552 C C . SER A 1 72 ? 9.396 -8.504 -19.466 1.00 89.50 72 SER A C 1
ATOM 554 O O . SER A 1 72 ? 9.866 -8.429 -20.599 1.00 89.50 72 SER A O 1
ATOM 556 N N . THR A 1 73 ? 10.101 -8.166 -18.384 1.00 91.75 73 THR A N 1
ATOM 557 C CA . THR A 1 73 ? 11.517 -7.756 -18.429 1.00 91.75 73 THR A CA 1
ATOM 558 C C . THR A 1 73 ? 12.396 -8.652 -17.570 1.00 91.75 73 THR A C 1
ATOM 560 O O . THR A 1 73 ? 11.912 -9.414 -16.732 1.00 91.75 73 THR A O 1
ATOM 563 N N . ALA A 1 74 ? 13.709 -8.587 -17.796 1.00 93.62 74 ALA A N 1
ATOM 564 C CA . ALA A 1 74 ? 14.670 -9.318 -16.984 1.00 93.62 74 ALA A CA 1
ATOM 565 C C . ALA A 1 74 ? 14.619 -8.854 -15.517 1.00 93.62 74 ALA A C 1
ATOM 567 O O . ALA A 1 74 ? 14.371 -7.683 -15.220 1.00 93.62 74 ALA A O 1
ATOM 568 N N . SER A 1 75 ? 14.888 -9.770 -14.584 1.00 94.38 75 SER A N 1
ATOM 569 C CA . SER A 1 75 ? 14.870 -9.487 -13.142 1.00 94.38 75 SER A CA 1
ATOM 570 C C . SER A 1 75 ? 15.847 -8.382 -12.717 1.00 94.38 75 SER A C 1
ATOM 572 O O . SER A 1 75 ? 15.616 -7.704 -11.721 1.00 94.38 75 SER A O 1
ATOM 574 N N . ASP A 1 76 ? 16.951 -8.203 -13.438 1.00 92.88 76 ASP A N 1
ATOM 575 C CA . ASP A 1 76 ? 17.959 -7.164 -13.211 1.00 92.88 76 ASP A CA 1
ATOM 576 C C . ASP A 1 76 ? 17.732 -5.892 -14.042 1.00 92.88 76 ASP A C 1
ATOM 578 O O . ASP A 1 76 ? 18.560 -4.979 -13.987 1.00 92.88 76 ASP A O 1
ATOM 582 N N . SER A 1 77 ? 16.606 -5.791 -14.760 1.00 93.75 77 SER A N 1
ATOM 583 C CA . SER A 1 77 ? 16.287 -4.606 -15.553 1.00 93.75 77 SER A CA 1
ATOM 584 C C . SER A 1 77 ? 16.256 -3.338 -14.678 1.00 93.75 77 SER A C 1
ATOM 586 O O . SER A 1 77 ? 15.629 -3.308 -13.608 1.00 93.75 77 SER A O 1
ATOM 588 N N . PRO A 1 78 ? 16.878 -2.233 -15.131 1.00 92.25 78 PRO A N 1
ATOM 589 C CA . PRO A 1 78 ? 16.826 -0.937 -14.451 1.00 92.25 78 PRO A CA 1
ATOM 590 C C . PRO A 1 78 ? 15.413 -0.333 -14.390 1.00 92.25 78 PRO A C 1
ATOM 592 O O . PRO A 1 78 ? 15.172 0.570 -13.579 1.00 92.25 78 PRO A O 1
ATOM 595 N N . VAL A 1 79 ? 14.478 -0.818 -15.215 1.00 94.00 79 VAL A N 1
ATOM 596 C CA . VAL A 1 79 ? 13.083 -0.357 -15.259 1.00 94.00 79 VAL A CA 1
ATOM 597 C C . VAL A 1 79 ? 12.390 -0.544 -13.911 1.00 94.00 79 VAL A C 1
ATOM 599 O O . VAL A 1 79 ? 11.645 0.344 -13.491 1.00 94.00 79 VAL A O 1
ATOM 602 N N . HIS A 1 80 ? 12.683 -1.623 -13.176 1.00 95.94 80 HIS A N 1
ATOM 603 C CA . HIS A 1 80 ? 12.089 -1.885 -11.857 1.00 95.94 80 HIS A CA 1
ATOM 604 C C . HIS A 1 80 ? 12.443 -0.787 -10.846 1.00 95.94 80 HIS A C 1
ATOM 606 O O . HIS A 1 80 ? 11.571 -0.215 -10.189 1.00 95.94 80 HIS A O 1
ATOM 612 N N . VAL A 1 81 ? 13.725 -0.414 -10.771 1.00 95.94 81 VAL A N 1
ATOM 613 C CA . VAL A 1 81 ? 14.210 0.640 -9.861 1.00 95.94 81 VAL A CA 1
ATOM 614 C C . VAL A 1 81 ? 13.659 2.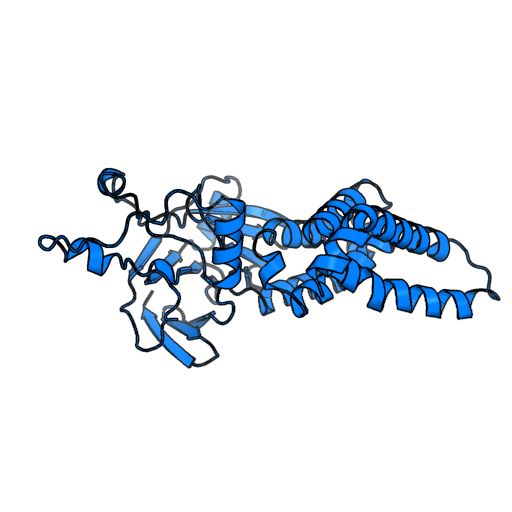007 -10.255 1.00 95.94 81 VAL A C 1
ATOM 616 O O . VAL A 1 81 ? 13.248 2.779 -9.385 1.00 95.94 81 VAL A O 1
ATOM 619 N N . VAL A 1 82 ? 13.625 2.315 -11.554 1.00 95.88 82 VAL A N 1
ATOM 620 C CA . VAL A 1 82 ? 13.041 3.568 -12.054 1.00 95.88 82 VAL A CA 1
ATOM 621 C C . VAL A 1 82 ? 11.544 3.641 -11.743 1.00 95.88 82 VAL A C 1
ATOM 623 O O . VAL A 1 82 ? 11.062 4.684 -11.296 1.00 95.88 82 VAL A O 1
ATOM 626 N N . SER A 1 83 ? 10.819 2.534 -11.896 1.00 97.31 83 SER A N 1
ATOM 627 C CA . SER A 1 83 ? 9.395 2.435 -11.567 1.00 97.31 83 SER A CA 1
ATOM 628 C C . SER A 1 83 ? 9.145 2.696 -10.082 1.00 97.31 83 SER A C 1
ATOM 630 O O . SER A 1 83 ? 8.304 3.526 -9.741 1.00 97.31 83 SER A O 1
ATOM 632 N N . LEU A 1 84 ? 9.938 2.092 -9.189 1.00 98.12 84 LEU A N 1
ATOM 633 C CA . LEU A 1 84 ? 9.861 2.329 -7.741 1.00 98.12 84 LEU A CA 1
ATOM 634 C C . LEU A 1 84 ? 10.159 3.790 -7.362 1.00 98.12 84 LEU A C 1
ATOM 636 O O . LEU A 1 84 ? 9.447 4.378 -6.546 1.00 98.12 84 LEU A O 1
ATOM 640 N N . ARG A 1 85 ? 11.178 4.417 -7.967 1.00 97.25 85 ARG A N 1
ATOM 641 C CA . ARG A 1 85 ? 11.485 5.845 -7.739 1.00 97.25 85 ARG A CA 1
ATOM 642 C C . ARG A 1 85 ? 10.366 6.757 -8.229 1.00 97.25 85 ARG A C 1
ATOM 644 O O . ARG A 1 85 ? 10.026 7.733 -7.562 1.00 97.25 85 ARG A O 1
ATOM 651 N N . THR A 1 86 ? 9.784 6.431 -9.377 1.00 97.56 86 THR A N 1
ATOM 652 C CA . THR A 1 86 ? 8.648 7.165 -9.938 1.00 97.56 86 THR A CA 1
ATOM 653 C C . THR A 1 86 ? 7.428 7.024 -9.028 1.00 97.56 86 THR A C 1
ATOM 655 O O . THR A 1 86 ? 6.815 8.033 -8.692 1.00 97.56 86 THR A O 1
ATOM 658 N N . LEU A 1 87 ? 7.138 5.822 -8.514 1.00 97.62 87 LEU A N 1
ATOM 659 C CA . LEU A 1 87 ? 6.077 5.609 -7.524 1.00 97.62 87 LEU A CA 1
ATOM 660 C C . LEU A 1 87 ? 6.259 6.485 -6.282 1.00 97.62 87 LEU A C 1
ATOM 662 O O . LEU A 1 87 ? 5.313 7.158 -5.883 1.00 97.62 87 LEU A O 1
ATOM 666 N N . ILE A 1 88 ? 7.470 6.550 -5.712 1.00 98.00 88 ILE A N 1
ATOM 667 C CA . ILE A 1 88 ? 7.773 7.435 -4.570 1.00 98.00 88 ILE A CA 1
ATOM 668 C C . ILE A 1 88 ? 7.395 8.890 -4.883 1.00 98.00 88 ILE A C 1
ATOM 670 O O . ILE A 1 88 ? 6.817 9.579 -4.039 1.00 98.00 88 ILE A O 1
ATOM 674 N N . ARG A 1 89 ? 7.693 9.369 -6.097 1.00 96.38 89 ARG A N 1
ATOM 675 C CA . ARG A 1 89 ? 7.342 10.731 -6.525 1.00 96.38 89 ARG A CA 1
ATOM 676 C C . ARG A 1 89 ? 5.837 10.942 -6.615 1.00 96.38 89 ARG A C 1
ATOM 678 O O . ARG A 1 89 ? 5.349 11.937 -6.087 1.00 96.38 89 ARG A O 1
ATOM 685 N N . ILE A 1 90 ? 5.106 10.009 -7.223 1.00 95.56 90 ILE A N 1
ATOM 686 C CA . ILE A 1 90 ? 3.645 10.104 -7.366 1.00 95.56 90 ILE A CA 1
ATOM 687 C C . ILE A 1 90 ? 2.972 10.074 -5.988 1.00 95.56 90 ILE A C 1
ATOM 689 O O . ILE A 1 90 ? 2.089 10.894 -5.733 1.00 95.56 90 ILE A O 1
ATOM 693 N N . ILE A 1 91 ? 3.427 9.193 -5.084 1.00 96.88 91 ILE A N 1
ATOM 694 C CA . ILE A 1 91 ? 2.934 9.091 -3.699 1.00 96.88 91 ILE A CA 1
ATOM 695 C C . ILE A 1 91 ? 3.082 10.429 -2.972 1.00 96.88 91 ILE A C 1
ATOM 697 O O . ILE A 1 91 ? 2.154 10.869 -2.300 1.00 96.88 91 ILE A O 1
ATOM 701 N N . ARG A 1 92 ? 4.223 11.105 -3.127 1.00 95.62 92 ARG A N 1
ATOM 702 C CA . ARG A 1 92 ? 4.473 12.404 -2.486 1.00 95.62 92 ARG A CA 1
ATOM 703 C C . ARG A 1 92 ? 3.667 13.540 -3.102 1.00 95.62 92 ARG A C 1
ATOM 705 O O . ARG A 1 92 ? 3.173 14.392 -2.371 1.00 95.62 92 ARG A O 1
ATOM 712 N N . ALA A 1 93 ? 3.572 13.574 -4.427 1.00 93.44 93 ALA A N 1
ATOM 713 C CA . ALA A 1 93 ? 3.000 14.702 -5.152 1.00 93.44 93 ALA A CA 1
ATOM 714 C C . ALA A 1 93 ? 1.467 14.654 -5.236 1.00 93.44 93 ALA A C 1
ATOM 716 O O . ALA A 1 93 ? 0.815 15.693 -5.179 1.00 93.44 93 ALA A O 1
ATOM 717 N N . SER A 1 94 ? 0.880 13.461 -5.366 1.00 91.38 94 SER A N 1
ATOM 718 C CA . SER A 1 94 ? -0.557 13.289 -5.629 1.00 91.38 94 SER A CA 1
ATOM 719 C C . SER A 1 94 ? -1.165 12.069 -4.911 1.00 91.38 94 SER A C 1
ATOM 721 O O . SER A 1 94 ? -1.821 11.234 -5.537 1.00 91.38 94 SER A O 1
ATOM 723 N N . PRO A 1 95 ? -1.002 11.943 -3.579 1.00 93.88 95 PRO A N 1
ATOM 724 C CA . PRO A 1 95 ? -1.351 10.723 -2.846 1.00 93.88 95 PRO A CA 1
ATOM 725 C C . PRO A 1 95 ? -2.809 10.292 -2.999 1.00 93.88 95 PRO A C 1
ATOM 727 O O . PRO A 1 95 ? -3.093 9.104 -3.116 1.00 93.88 95 PRO A O 1
ATOM 730 N N . ARG A 1 96 ? -3.745 11.246 -3.047 1.00 91.12 96 ARG A N 1
ATOM 731 C CA . ARG A 1 96 ? -5.186 10.959 -3.149 1.00 91.12 96 ARG A CA 1
ATOM 732 C C . ARG A 1 96 ? -5.530 10.125 -4.386 1.00 91.12 96 ARG A C 1
ATOM 734 O O . ARG A 1 96 ? -6.335 9.205 -4.290 1.00 91.12 96 ARG A O 1
ATOM 741 N N . ASN A 1 97 ? -4.853 10.368 -5.509 1.00 88.88 97 ASN A N 1
ATOM 742 C CA . ASN A 1 97 ? -5.085 9.643 -6.762 1.00 88.88 97 ASN A CA 1
ATOM 743 C C . ASN A 1 97 ? -4.665 8.164 -6.689 1.00 88.88 97 ASN A C 1
ATOM 745 O O . ASN A 1 97 ? -5.106 7.361 -7.506 1.00 88.88 97 ASN A O 1
ATOM 749 N N . LEU A 1 98 ? -3.828 7.791 -5.716 1.00 92.31 98 LEU A N 1
ATOM 750 C CA . LEU A 1 98 ? -3.340 6.422 -5.536 1.00 92.31 98 LEU A CA 1
ATOM 751 C C . LEU A 1 98 ? -4.168 5.600 -4.547 1.00 92.31 98 LEU A C 1
ATOM 753 O O . LEU A 1 98 ? -3.989 4.388 -4.483 1.00 92.31 98 LEU A O 1
ATOM 757 N N . VAL A 1 99 ? -5.081 6.217 -3.794 1.00 91.00 99 VAL A N 1
ATOM 758 C CA . VAL A 1 99 ? -5.833 5.537 -2.724 1.00 91.00 99 VAL A CA 1
ATOM 759 C C . VAL A 1 99 ? -6.636 4.352 -3.261 1.00 91.00 99 VAL A C 1
ATOM 761 O O . VAL A 1 99 ? -6.598 3.271 -2.681 1.00 91.00 99 VAL A O 1
ATOM 764 N N . LEU A 1 100 ? -7.304 4.527 -4.406 1.00 88.69 100 LEU A N 1
ATOM 765 C CA . LEU A 1 100 ? -8.077 3.469 -5.074 1.00 88.69 100 LEU A CA 1
ATOM 766 C C . LEU A 1 100 ? -7.207 2.330 -5.624 1.00 88.69 100 LEU A C 1
ATOM 768 O O . LEU A 1 100 ? -7.715 1.273 -5.987 1.00 88.69 100 LEU A O 1
ATOM 772 N N . HIS A 1 101 ? -5.897 2.543 -5.706 1.00 91.50 101 HIS A N 1
ATOM 773 C CA . HIS A 1 101 ? -4.939 1.602 -6.268 1.00 91.50 101 HIS A CA 1
ATOM 774 C C . HIS A 1 101 ? -3.907 1.142 -5.236 1.00 91.50 101 HIS A C 1
ATOM 776 O O . HIS A 1 101 ? -2.889 0.560 -5.604 1.00 91.50 101 HIS A O 1
ATOM 782 N N . LEU A 1 102 ? -4.154 1.385 -3.947 1.00 93.12 102 LEU A N 1
ATOM 783 C CA . LEU A 1 102 ? -3.175 1.166 -2.888 1.00 93.12 102 LEU A CA 1
ATOM 784 C C . LEU A 1 102 ? -2.717 -0.292 -2.796 1.00 93.12 102 LEU A C 1
ATOM 786 O O . LEU A 1 102 ? -1.522 -0.548 -2.686 1.00 93.12 102 LEU A O 1
ATOM 790 N N . GLU A 1 103 ? -3.644 -1.245 -2.918 1.00 91.44 103 GLU A N 1
ATOM 791 C CA . GLU A 1 103 ? -3.312 -2.674 -2.970 1.00 91.44 103 GLU A CA 1
ATOM 792 C C . GLU A 1 103 ? -2.396 -2.988 -4.161 1.00 91.44 103 GLU A C 1
ATOM 794 O O . GLU A 1 103 ? -1.396 -3.682 -4.000 1.00 91.44 103 GLU A O 1
ATOM 799 N N . LYS A 1 104 ? -2.677 -2.421 -5.340 1.00 93.44 104 LYS A N 1
ATOM 800 C CA . LYS A 1 104 ? -1.850 -2.600 -6.541 1.00 93.44 104 LYS A CA 1
ATOM 801 C C . LYS A 1 104 ? -0.448 -2.010 -6.359 1.00 93.44 104 LYS A C 1
ATOM 803 O O . LYS A 1 104 ? 0.535 -2.667 -6.687 1.00 93.44 104 LYS A O 1
ATOM 808 N N . VAL A 1 105 ? -0.352 -0.805 -5.792 1.00 96.19 105 VAL A N 1
ATOM 809 C CA . VAL A 1 105 ? 0.925 -0.139 -5.479 1.00 96.19 105 VAL A CA 1
ATOM 810 C C . VAL A 1 105 ? 1.749 -0.982 -4.512 1.00 96.19 105 VAL A C 1
ATOM 812 O O . VAL A 1 105 ? 2.928 -1.224 -4.760 1.00 96.19 105 VAL A O 1
ATOM 815 N N . VAL A 1 106 ? 1.140 -1.447 -3.420 1.00 96.62 106 VAL A N 1
ATOM 816 C CA . VAL A 1 106 ? 1.848 -2.253 -2.423 1.00 96.62 106 VAL A CA 1
ATOM 817 C C . VAL A 1 106 ? 2.246 -3.609 -2.998 1.00 96.62 106 VAL A C 1
ATOM 819 O O . VAL A 1 106 ? 3.397 -3.993 -2.840 1.00 96.62 106 VAL A O 1
ATOM 822 N N . ASN A 1 107 ? 1.362 -4.303 -3.719 1.00 95.12 107 ASN A N 1
ATOM 823 C CA . ASN A 1 107 ? 1.688 -5.587 -4.344 1.00 95.12 107 ASN A CA 1
ATOM 824 C C . ASN A 1 107 ? 2.873 -5.465 -5.311 1.00 95.12 107 ASN A C 1
ATOM 826 O O . ASN A 1 107 ? 3.770 -6.300 -5.252 1.00 95.12 107 ASN A O 1
ATOM 830 N N . PHE A 1 108 ? 2.925 -4.411 -6.134 1.00 96.31 108 PHE A N 1
ATOM 831 C CA . PHE A 1 108 ? 4.081 -4.138 -6.992 1.00 96.31 108 PHE A CA 1
ATOM 832 C C . PHE A 1 108 ? 5.374 -4.006 -6.169 1.00 96.31 108 PHE A C 1
ATOM 834 O O . PHE A 1 108 ? 6.370 -4.663 -6.462 1.00 96.31 108 PHE A O 1
ATOM 841 N N . VAL A 1 109 ? 5.350 -3.207 -5.094 1.00 97.62 109 VAL A N 1
ATOM 842 C CA . VAL A 1 109 ? 6.510 -3.017 -4.204 1.00 97.62 109 VAL A CA 1
ATOM 843 C C . VAL A 1 109 ? 6.923 -4.323 -3.512 1.00 97.62 109 VAL A C 1
ATOM 845 O O . VAL A 1 109 ? 8.112 -4.574 -3.341 1.00 97.62 109 VAL A O 1
ATOM 848 N N . LEU A 1 110 ? 5.970 -5.164 -3.103 1.00 96.62 110 LEU A N 1
ATOM 849 C CA . LEU A 1 110 ? 6.258 -6.459 -2.481 1.00 96.62 110 LEU A CA 1
ATOM 850 C C . LEU A 1 110 ? 6.851 -7.453 -3.487 1.00 96.62 110 LEU A C 1
ATOM 852 O O . LEU A 1 110 ? 7.816 -8.140 -3.158 1.00 96.62 110 LEU A O 1
ATOM 856 N N . GLN A 1 111 ? 6.337 -7.489 -4.720 1.00 96.00 111 GLN A N 1
ATOM 857 C CA . GLN A 1 111 ? 6.851 -8.346 -5.791 1.00 96.00 111 GLN A CA 1
ATOM 858 C C . GLN A 1 111 ? 8.322 -8.049 -6.097 1.00 96.00 111 GLN A C 1
ATOM 860 O O . GLN A 1 111 ? 9.110 -8.980 -6.233 1.00 96.00 111 GLN A O 1
ATOM 865 N N . THR A 1 112 ? 8.740 -6.777 -6.105 1.00 96.69 112 THR A N 1
ATOM 866 C CA . THR A 1 112 ? 10.155 -6.406 -6.311 1.00 96.69 112 THR A CA 1
ATOM 867 C C . THR A 1 112 ? 11.077 -6.799 -5.150 1.00 96.69 112 THR A C 1
ATOM 869 O O . THR A 1 112 ? 12.300 -6.684 -5.266 1.00 96.69 112 THR A O 1
ATOM 872 N N . MET A 1 113 ? 10.523 -7.271 -4.030 1.00 95.38 113 MET A N 1
ATOM 873 C CA . MET A 1 113 ? 11.264 -7.762 -2.866 1.00 95.38 113 MET A CA 1
ATOM 874 C C . MET A 1 113 ? 11.073 -9.260 -2.597 1.00 95.38 113 MET A C 1
ATOM 876 O O . MET A 1 113 ? 11.585 -9.747 -1.583 1.00 95.38 113 MET A O 1
ATOM 880 N N . ASP A 1 114 ? 10.363 -9.979 -3.470 1.00 94.19 114 ASP A N 1
ATOM 881 C CA . ASP A 1 114 ? 10.044 -11.396 -3.296 1.00 94.19 114 ASP A CA 1
ATOM 882 C C . ASP A 1 114 ? 11.330 -12.229 -3.093 1.00 94.19 114 ASP A C 1
ATOM 884 O O . ASP A 1 114 ? 12.246 -12.170 -3.926 1.00 94.19 114 ASP A O 1
ATOM 888 N N . PRO A 1 115 ? 11.448 -13.004 -1.993 1.00 94.50 115 PRO A N 1
ATOM 889 C CA . PRO A 1 115 ? 12.603 -13.869 -1.760 1.00 94.50 115 PRO A CA 1
ATOM 890 C C . PRO A 1 115 ? 12.820 -14.930 -2.852 1.00 94.50 115 PRO A C 1
ATOM 892 O O . PRO A 1 115 ? 13.951 -15.396 -2.999 1.00 94.50 115 PRO A O 1
ATOM 895 N N . SER A 1 116 ? 11.788 -15.294 -3.623 1.00 94.50 116 SER A N 1
ATOM 896 C CA . SER A 1 116 ? 11.884 -16.252 -4.731 1.00 94.50 116 SER A CA 1
ATOM 897 C C . SER A 1 116 ? 12.702 -15.716 -5.918 1.00 94.50 116 SER A C 1
ATOM 899 O O . SER A 1 116 ? 13.394 -16.485 -6.589 1.00 94.50 116 SER A O 1
ATOM 901 N N . ASN A 1 117 ? 12.708 -14.394 -6.138 1.00 95.25 117 ASN A N 1
ATOM 902 C CA . ASN A 1 117 ? 13.476 -13.732 -7.192 1.00 95.25 117 ASN A CA 1
ATOM 903 C C . ASN A 1 117 ? 14.676 -12.982 -6.599 1.00 95.25 117 ASN A C 1
ATOM 905 O O . ASN A 1 117 ? 14.671 -11.764 -6.404 1.00 95.25 117 ASN A O 1
ATOM 909 N N . THR A 1 118 ? 15.746 -13.728 -6.323 1.00 96.25 118 THR A N 1
ATOM 910 C CA . THR A 1 118 ? 1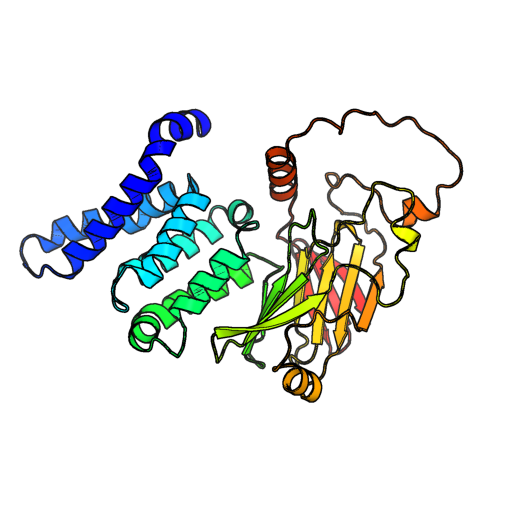6.951 -13.202 -5.662 1.00 96.25 118 THR A CA 1
ATOM 911 C C . THR A 1 118 ? 17.646 -12.091 -6.452 1.00 96.25 118 THR A C 1
ATOM 913 O O . THR A 1 118 ? 18.203 -11.175 -5.844 1.00 96.25 118 THR A O 1
ATOM 916 N N . VAL A 1 119 ? 17.587 -12.137 -7.787 1.00 96.94 119 VAL A N 1
ATOM 917 C CA . VAL A 1 119 ? 18.192 -11.140 -8.682 1.00 96.94 119 VAL A CA 1
ATOM 918 C C . VAL A 1 119 ? 17.460 -9.806 -8.566 1.00 96.94 119 VAL A C 1
ATOM 920 O O . VAL A 1 119 ? 18.079 -8.799 -8.218 1.00 96.94 119 VAL A O 1
ATOM 923 N N . MET A 1 120 ? 16.139 -9.805 -8.771 1.00 96.00 120 MET A N 1
ATOM 924 C CA . MET A 1 120 ? 15.334 -8.586 -8.673 1.00 96.00 120 MET A CA 1
ATOM 925 C C . MET A 1 120 ? 15.381 -8.010 -7.262 1.00 96.00 120 MET A C 1
ATOM 927 O O . MET A 1 120 ? 15.614 -6.811 -7.093 1.00 96.00 120 MET A O 1
ATOM 931 N N . ARG A 1 121 ? 15.271 -8.872 -6.242 1.00 95.62 121 ARG A N 1
ATOM 932 C CA . ARG A 1 121 ? 15.382 -8.476 -4.838 1.00 95.62 121 ARG A CA 1
ATOM 933 C C . ARG A 1 121 ? 16.714 -7.788 -4.558 1.00 95.62 121 ARG A C 1
ATOM 935 O O . ARG A 1 121 ? 16.720 -6.718 -3.959 1.00 95.62 121 ARG A O 1
ATOM 942 N N . LYS A 1 122 ? 17.843 -8.343 -5.010 1.00 96.69 122 LYS A N 1
ATOM 943 C CA . LYS A 1 122 ? 19.168 -7.729 -4.810 1.00 96.69 122 LYS A CA 1
ATOM 944 C C . LYS A 1 122 ? 19.238 -6.315 -5.396 1.00 96.69 122 LYS A C 1
ATOM 946 O O . LYS A 1 122 ? 19.784 -5.425 -4.750 1.00 96.69 122 LYS A O 1
ATOM 951 N N . THR A 1 123 ? 18.672 -6.109 -6.581 1.00 95.81 123 THR A N 1
ATOM 952 C CA . THR A 1 123 ? 18.684 -4.814 -7.277 1.00 95.81 123 THR A CA 1
ATOM 953 C C . THR A 1 123 ? 17.699 -3.809 -6.668 1.00 95.81 123 THR A C 1
ATOM 955 O O . THR A 1 123 ? 18.002 -2.620 -6.565 1.00 95.81 123 THR A O 1
ATOM 958 N N . CYS A 1 124 ? 16.524 -4.268 -6.232 1.00 97.31 124 CYS A N 1
ATOM 959 C CA . CYS A 1 124 ? 15.406 -3.395 -5.880 1.00 97.31 124 CYS A CA 1
ATOM 960 C C . CYS A 1 124 ? 15.189 -3.198 -4.376 1.00 97.31 124 CYS A C 1
ATOM 962 O O . CYS A 1 124 ? 14.494 -2.247 -4.018 1.00 97.31 124 CYS A O 1
ATOM 964 N N . LEU A 1 125 ? 15.748 -4.034 -3.490 1.00 96.31 125 LEU A N 1
ATOM 965 C CA . LEU A 1 125 ? 15.378 -4.081 -2.063 1.00 96.31 125 LEU A CA 1
ATOM 966 C C . LEU A 1 125 ? 15.418 -2.712 -1.373 1.00 96.31 125 LEU A C 1
ATOM 968 O O . LEU A 1 125 ? 14.454 -2.327 -0.715 1.00 96.31 125 LEU A O 1
ATOM 972 N N . GLN A 1 126 ? 16.499 -1.948 -1.545 1.00 97.50 126 GLN A N 1
ATOM 973 C CA . GLN A 1 126 ? 16.641 -0.640 -0.897 1.00 97.50 126 GLN A CA 1
ATOM 974 C C . GLN A 1 126 ? 15.572 0.354 -1.376 1.00 97.50 126 GLN A C 1
ATOM 976 O O . GLN A 1 126 ? 14.915 1.001 -0.560 1.00 97.50 126 GLN A O 1
ATOM 981 N N . THR A 1 127 ? 15.375 0.462 -2.693 1.00 98.19 127 THR A N 1
ATOM 982 C CA . THR A 1 127 ? 14.385 1.376 -3.286 1.00 98.19 127 THR A CA 1
ATOM 983 C C . THR A 1 127 ? 12.957 0.929 -2.969 1.00 98.19 127 THR A C 1
ATOM 985 O O . THR A 1 127 ? 12.102 1.765 -2.695 1.00 98.19 127 THR A O 1
ATOM 988 N N . SER A 1 128 ? 12.710 -0.381 -2.931 1.00 97.94 128 SER A N 1
ATOM 989 C CA . SER A 1 128 ? 11.412 -0.966 -2.578 1.00 97.94 128 SER A CA 1
ATOM 990 C C . SER A 1 128 ? 11.055 -0.677 -1.123 1.00 97.94 128 SER A C 1
ATOM 992 O O . SER A 1 128 ? 9.963 -0.196 -0.840 1.00 97.94 128 SER A O 1
ATOM 994 N N . MET A 1 129 ? 12.003 -0.850 -0.196 1.00 96.88 129 MET A N 1
ATOM 995 C CA . MET A 1 129 ? 11.803 -0.487 1.207 1.00 96.88 129 MET A CA 1
ATOM 996 C C . MET A 1 129 ? 11.625 1.023 1.404 1.00 96.88 129 MET A C 1
ATOM 998 O O . MET A 1 129 ? 10.884 1.437 2.295 1.00 96.88 129 MET A O 1
ATOM 1002 N N . ALA A 1 130 ? 12.278 1.860 0.593 1.00 98.31 130 ALA A N 1
ATOM 1003 C CA . ALA A 1 130 ? 12.032 3.302 0.596 1.00 98.31 130 ALA A CA 1
ATOM 1004 C C . ALA A 1 130 ? 10.613 3.633 0.101 1.00 98.31 130 ALA A C 1
ATOM 1006 O O . ALA A 1 130 ? 9.927 4.436 0.730 1.00 98.31 130 ALA A O 1
ATOM 1007 N N . ALA A 1 131 ? 10.150 2.974 -0.966 1.00 98.38 131 ALA A N 1
ATOM 1008 C CA . ALA A 1 131 ? 8.789 3.114 -1.475 1.00 98.38 131 ALA A CA 1
ATOM 1009 C C . ALA A 1 131 ? 7.746 2.655 -0.452 1.00 98.38 131 ALA A C 1
ATOM 1011 O O . ALA A 1 131 ? 6.793 3.382 -0.188 1.00 98.38 131 ALA A O 1
ATOM 1012 N N . LEU A 1 132 ? 7.958 1.509 0.197 1.00 98.06 132 LEU A N 1
ATOM 1013 C CA . LEU A 1 132 ? 7.055 1.005 1.229 1.00 98.06 132 LEU A CA 1
ATOM 1014 C C . LEU A 1 132 ? 6.962 1.956 2.430 1.00 98.06 132 LEU A C 1
ATOM 1016 O O . LEU A 1 132 ? 5.865 2.256 2.895 1.00 98.06 132 LEU A O 1
ATOM 1020 N N . ARG A 1 133 ? 8.096 2.480 2.914 1.00 97.62 133 ARG A N 1
ATOM 1021 C CA . ARG A 1 133 ? 8.098 3.479 3.998 1.00 97.62 133 ARG A CA 1
ATOM 1022 C C . ARG A 1 133 ? 7.379 4.757 3.596 1.00 97.62 133 ARG A C 1
ATOM 1024 O O . ARG A 1 133 ? 6.690 5.352 4.418 1.00 97.62 133 ARG A O 1
ATOM 1031 N N . GLU A 1 134 ? 7.516 5.164 2.341 1.00 98.31 134 GLU A N 1
ATOM 1032 C CA . GLU A 1 134 ? 6.797 6.311 1.805 1.00 98.31 134 GLU A CA 1
ATOM 1033 C C . GLU A 1 134 ? 5.280 6.076 1.802 1.00 98.31 134 GLU A C 1
ATOM 1035 O O . GLU A 1 134 ? 4.534 6.946 2.247 1.00 98.31 134 GLU A O 1
ATOM 1040 N N . VAL A 1 135 ? 4.831 4.883 1.391 1.00 98.12 135 VAL A N 1
ATOM 1041 C CA . VAL A 1 135 ? 3.420 4.476 1.468 1.00 98.12 135 VAL A CA 1
ATOM 1042 C C . VAL A 1 135 ? 2.916 4.563 2.911 1.00 98.12 135 VAL A C 1
ATOM 1044 O O . VAL A 1 135 ? 1.945 5.270 3.164 1.00 98.12 135 VAL A O 1
ATOM 1047 N N . VAL A 1 136 ? 3.594 3.918 3.866 1.00 97.25 136 VAL A N 1
ATOM 1048 C CA . VAL A 1 136 ? 3.202 3.912 5.293 1.00 97.25 136 VAL A CA 1
ATOM 1049 C C . VAL A 1 136 ? 3.156 5.328 5.881 1.00 97.25 136 VAL A C 1
ATOM 1051 O O . VAL A 1 136 ? 2.275 5.667 6.666 1.00 97.25 136 VAL A O 1
ATOM 1054 N N . ARG A 1 137 ? 4.094 6.195 5.490 1.00 96.44 137 ARG A N 1
ATOM 1055 C CA . ARG A 1 137 ? 4.160 7.583 5.966 1.00 96.44 137 ARG A CA 1
ATOM 1056 C C . ARG A 1 137 ? 2.959 8.412 5.502 1.00 96.44 137 ARG A C 1
ATOM 1058 O O . ARG A 1 137 ? 2.449 9.248 6.257 1.00 96.44 137 ARG A O 1
ATOM 1065 N N . VAL A 1 138 ? 2.557 8.225 4.247 1.00 97.31 138 VAL A N 1
ATOM 1066 C CA . VAL A 1 138 ? 1.567 9.060 3.556 1.00 97.31 138 VAL A CA 1
ATOM 1067 C C . VAL A 1 138 ? 0.140 8.545 3.740 1.00 97.31 138 VAL A C 1
ATOM 1069 O O . VAL A 1 138 ? -0.775 9.353 3.894 1.00 97.31 138 VAL A O 1
ATOM 1072 N N . PHE A 1 139 ? -0.051 7.227 3.773 1.00 97.56 139 PHE A N 1
ATOM 1073 C CA . PHE A 1 139 ? -1.360 6.584 3.818 1.00 97.56 139 PHE A CA 1
ATOM 1074 C C . PHE A 1 139 ? -1.638 5.997 5.207 1.00 97.56 139 PHE A C 1
ATOM 1076 O O . PHE A 1 139 ? -1.133 4.922 5.520 1.00 97.56 139 PHE A O 1
ATOM 1083 N N . PRO A 1 140 ? -2.466 6.646 6.046 1.00 96.88 140 PRO A N 1
ATOM 1084 C CA . PRO A 1 140 ? -2.721 6.183 7.413 1.00 96.88 140 PRO A CA 1
ATOM 1085 C C . PRO A 1 140 ? -3.447 4.838 7.507 1.00 96.88 140 PRO A C 1
ATOM 1087 O O . PRO A 1 140 ? -3.385 4.176 8.540 1.00 96.88 140 PRO A O 1
ATOM 1090 N N . MET A 1 141 ? -4.113 4.407 6.436 1.00 95.94 141 MET A N 1
ATOM 1091 C CA . MET A 1 141 ? -4.681 3.065 6.304 1.00 95.94 141 MET A CA 1
ATOM 1092 C C . MET A 1 141 ? -3.637 1.981 5.992 1.00 95.94 141 MET A C 1
ATOM 1094 O O . MET A 1 141 ? -4.015 0.833 5.771 1.00 95.94 141 MET A O 1
ATOM 1098 N N . VAL A 1 142 ? -2.344 2.317 5.938 1.00 97.75 142 VAL A N 1
ATOM 1099 C CA . VAL A 1 142 ? -1.245 1.363 5.764 1.00 97.75 142 VAL A CA 1
ATOM 1100 C C . VAL A 1 142 ? -0.306 1.468 6.950 1.00 97.75 142 VAL A C 1
ATOM 1102 O O . VAL A 1 142 ? 0.169 2.552 7.278 1.00 97.75 142 VAL A O 1
ATOM 1105 N N . ILE A 1 143 ? -0.002 0.338 7.580 1.00 96.88 143 ILE A N 1
ATOM 1106 C CA . ILE A 1 143 ? 0.918 0.306 8.714 1.00 96.88 143 ILE A CA 1
ATOM 1107 C C . ILE A 1 143 ? 1.857 -0.890 8.621 1.00 96.88 143 ILE A C 1
ATOM 1109 O O . ILE A 1 143 ? 1.442 -2.008 8.319 1.00 96.88 143 ILE A O 1
ATOM 1113 N N . LEU A 1 144 ? 3.134 -0.634 8.887 1.00 95.31 144 LEU A N 1
ATOM 1114 C CA . LEU A 1 144 ? 4.175 -1.642 9.016 1.00 95.31 144 LEU A CA 1
ATOM 1115 C C . LEU A 1 144 ? 4.514 -1.788 10.498 1.00 95.31 144 LEU A C 1
ATOM 1117 O O . LEU A 1 144 ? 4.729 -0.792 11.186 1.00 95.31 144 LEU A O 1
ATOM 1121 N N . ASN A 1 145 ? 4.572 -3.021 10.979 1.00 93.12 145 ASN A N 1
ATOM 1122 C CA . ASN A 1 145 ? 5.104 -3.341 12.290 1.00 93.12 145 ASN A CA 1
ATOM 1123 C C . ASN A 1 145 ? 6.452 -4.043 12.102 1.00 93.12 145 ASN A C 1
ATOM 1125 O O . ASN A 1 145 ? 6.511 -5.185 11.641 1.00 93.12 145 ASN A O 1
ATOM 1129 N N . ASP A 1 146 ? 7.531 -3.327 12.424 1.00 85.94 146 ASP A N 1
ATOM 1130 C CA . ASP A 1 146 ? 8.898 -3.810 12.221 1.00 85.94 146 ASP A CA 1
ATOM 1131 C C . ASP A 1 146 ? 9.227 -5.021 13.115 1.00 85.94 146 ASP A C 1
ATOM 1133 O O . ASP A 1 146 ? 9.951 -5.912 12.678 1.00 85.94 146 ASP A O 1
ATOM 1137 N N . SER A 1 147 ? 8.675 -5.096 14.334 1.00 84.88 147 SER A N 1
ATOM 1138 C CA . SER A 1 147 ? 8.966 -6.178 15.290 1.00 84.88 147 SER A CA 1
ATOM 1139 C C . SER A 1 147 ? 8.368 -7.526 14.876 1.00 84.88 147 SER A C 1
ATOM 1141 O O . SER A 1 147 ? 9.032 -8.552 14.980 1.00 84.88 147 SER A O 1
ATOM 1143 N N . SER A 1 148 ? 7.136 -7.531 14.369 1.00 80.94 148 SER A N 1
ATOM 1144 C CA . SER A 1 148 ? 6.433 -8.731 13.894 1.00 80.94 148 SER A CA 1
ATOM 1145 C C . SER A 1 148 ? 6.589 -8.977 12.394 1.00 80.94 148 SER A C 1
ATOM 1147 O O . SER A 1 148 ? 6.060 -9.966 11.886 1.00 80.94 148 SER A O 1
ATOM 1149 N N . THR A 1 149 ? 7.301 -8.103 11.673 1.00 90.00 149 THR A N 1
ATOM 1150 C CA . THR A 1 149 ? 7.489 -8.160 10.212 1.00 90.00 149 THR A CA 1
ATOM 1151 C C . THR A 1 149 ? 6.168 -8.240 9.438 1.00 90.00 149 THR A C 1
ATOM 1153 O O . THR A 1 149 ? 6.040 -8.977 8.463 1.00 90.00 149 THR A O 1
ATOM 1156 N N . ARG A 1 150 ? 5.151 -7.483 9.867 1.00 92.50 150 ARG A N 1
ATOM 1157 C CA . ARG A 1 150 ? 3.809 -7.505 9.259 1.00 92.50 150 ARG A CA 1
ATOM 1158 C C . ARG A 1 150 ? 3.427 -6.165 8.674 1.00 92.50 150 ARG A C 1
ATOM 1160 O O . ARG A 1 150 ? 3.632 -5.122 9.291 1.00 92.50 150 ARG A O 1
ATOM 1167 N N . LEU A 1 151 ? 2.790 -6.217 7.513 1.00 96.44 151 LEU A N 1
ATOM 1168 C CA . LEU A 1 151 ? 2.211 -5.063 6.840 1.00 96.44 151 LEU A CA 1
ATOM 1169 C C . LEU A 1 151 ? 0.694 -5.220 6.786 1.00 96.44 151 LEU A C 1
ATOM 1171 O O . LEU A 1 151 ? 0.196 -6.257 6.354 1.00 96.44 151 LEU A O 1
ATOM 1175 N N . ALA A 1 152 ? -0.038 -4.192 7.203 1.00 96.50 152 ALA A N 1
ATOM 1176 C CA . ALA A 1 152 ? -1.490 -4.140 7.105 1.00 96.50 152 ALA A CA 1
ATOM 1177 C C . ALA A 1 152 ? -1.925 -3.042 6.132 1.00 96.50 152 ALA A C 1
ATOM 1179 O O . ALA A 1 152 ? -1.387 -1.935 6.167 1.00 96.50 152 ALA A O 1
ATOM 1180 N N . ILE A 1 153 ? -2.912 -3.353 5.292 1.00 96.62 153 ILE A N 1
ATOM 1181 C CA . ILE A 1 153 ? -3.502 -2.441 4.305 1.00 96.62 153 ILE A CA 1
ATOM 1182 C C . ILE A 1 153 ? -5.018 -2.467 4.478 1.00 96.62 153 ILE A C 1
ATOM 1184 O O . ILE A 1 153 ? -5.644 -3.506 4.267 1.00 96.62 153 ILE A O 1
ATOM 1188 N N . GLY A 1 154 ? -5.603 -1.341 4.872 1.00 94.00 154 GLY A N 1
ATOM 1189 C CA . GLY A 1 154 ? -7.044 -1.174 5.024 1.00 94.00 154 GLY A CA 1
ATOM 1190 C C . GLY A 1 154 ? -7.701 -0.580 3.782 1.00 94.00 154 GLY A C 1
ATOM 1191 O O . GLY A 1 154 ? -7.137 0.299 3.128 1.00 94.00 154 GLY A O 1
ATOM 1192 N N . ASP A 1 155 ? -8.921 -1.023 3.489 1.00 89.38 155 ASP A N 1
ATOM 1193 C CA . ASP A 1 155 ? -9.732 -0.460 2.409 1.00 89.38 155 ASP A CA 1
ATOM 1194 C C . ASP A 1 155 ? -10.248 0.940 2.790 1.00 89.38 155 ASP A C 1
ATOM 1196 O O . ASP A 1 155 ? -11.199 1.086 3.561 1.00 89.38 155 ASP A O 1
ATOM 1200 N N . ALA A 1 156 ? -9.622 1.986 2.245 1.00 85.56 156 ALA A N 1
ATOM 1201 C CA . ALA A 1 156 ? -9.981 3.384 2.518 1.00 85.56 156 ALA A CA 1
ATOM 1202 C C . ALA A 1 156 ? -11.219 3.880 1.753 1.00 85.56 156 ALA A C 1
ATOM 1204 O O . ALA A 1 156 ? -11.774 4.923 2.089 1.00 85.56 156 ALA A O 1
ATOM 1205 N N . ILE A 1 157 ? -11.651 3.160 0.717 1.00 78.75 157 ILE A N 1
ATOM 1206 C CA . ILE A 1 157 ? -12.841 3.479 -0.076 1.00 78.75 157 ILE A CA 1
ATOM 1207 C C . ILE A 1 157 ? -13.607 2.173 -0.268 1.00 78.75 157 ILE A C 1
ATOM 1209 O O . ILE A 1 157 ? -13.081 1.222 -0.839 1.00 78.75 157 ILE A O 1
ATOM 1213 N N . THR A 1 158 ? -14.831 2.107 0.256 1.00 66.56 158 THR A N 1
ATOM 1214 C CA . THR A 1 158 ? -15.669 0.900 0.224 1.00 66.56 158 THR A CA 1
ATOM 1215 C C . THR A 1 158 ? -17.055 1.284 -0.270 1.00 66.56 158 THR A C 1
ATOM 1217 O O . THR A 1 158 ? -17.729 2.090 0.362 1.00 66.56 158 THR A O 1
ATOM 1220 N N . GLU A 1 159 ? -17.464 0.741 -1.418 1.00 55.84 159 GLU A N 1
ATOM 1221 C CA . GLU A 1 159 ? -18.813 0.963 -1.963 1.00 55.84 159 GLU A CA 1
ATOM 1222 C C . GLU A 1 159 ? -19.644 -0.332 -2.065 1.00 55.84 159 GLU A C 1
ATOM 1224 O O . GLU A 1 159 ? -20.865 -0.247 -2.128 1.00 55.84 159 GLU A O 1
ATOM 1229 N N . ILE A 1 160 ? -19.035 -1.533 -2.078 1.00 45.62 160 ILE A N 1
ATOM 1230 C CA . ILE A 1 160 ? -19.755 -2.753 -2.522 1.00 45.62 160 ILE A CA 1
ATOM 1231 C C . ILE A 1 160 ? -19.502 -3.990 -1.645 1.00 45.62 160 ILE A C 1
ATOM 1233 O O . ILE A 1 160 ? -20.444 -4.699 -1.297 1.00 45.62 160 ILE A O 1
ATOM 1237 N N . ASN A 1 161 ? -18.261 -4.231 -1.223 1.00 48.97 161 ASN A N 1
ATOM 1238 C CA . ASN A 1 161 ? -17.909 -5.327 -0.321 1.00 48.97 161 ASN A CA 1
ATOM 1239 C C . ASN A 1 161 ? -17.360 -4.696 0.950 1.00 48.97 161 ASN A C 1
ATOM 1241 O O . ASN A 1 161 ? -16.460 -3.864 0.858 1.00 48.97 161 ASN A O 1
ATOM 1245 N N . GLY A 1 162 ? -17.960 -5.009 2.098 1.00 64.75 162 GLY A N 1
ATOM 1246 C CA . GLY A 1 162 ? -17.643 -4.361 3.368 1.00 64.75 162 GLY A CA 1
ATOM 1247 C C . GLY A 1 162 ? -16.140 -4.278 3.649 1.00 64.75 162 GLY A C 1
ATOM 1248 O O . GLY A 1 162 ? -15.358 -5.080 3.139 1.00 64.75 162 GLY A O 1
ATOM 1249 N N . ALA A 1 163 ? -15.742 -3.271 4.426 1.00 81.50 163 ALA A N 1
ATOM 1250 C CA . ALA A 1 163 ? -14.336 -2.949 4.620 1.00 81.50 163 ALA A CA 1
ATOM 1251 C C . ALA A 1 163 ? -13.513 -4.154 5.065 1.00 81.50 163 ALA A C 1
ATOM 1253 O O . ALA A 1 163 ? -13.924 -4.902 5.950 1.00 81.50 163 ALA A O 1
ATOM 1254 N N . SER A 1 164 ? -12.330 -4.312 4.478 1.00 89.19 164 SER A N 1
ATOM 1255 C CA . SER A 1 164 ? -11.390 -5.351 4.865 1.00 89.19 164 SER A CA 1
ATOM 1256 C C . SER A 1 164 ? -10.001 -4.780 5.123 1.00 89.19 164 SER A C 1
ATOM 1258 O O . SER A 1 164 ? -9.649 -3.681 4.681 1.00 89.19 164 SER A O 1
ATOM 1260 N N . ILE A 1 165 ? -9.203 -5.531 5.877 1.00 93.00 165 ILE A N 1
ATOM 1261 C CA . ILE A 1 165 ? -7.793 -5.231 6.107 1.00 93.00 165 ILE A CA 1
ATOM 1262 C C . ILE A 1 165 ? -6.979 -6.444 5.687 1.00 93.00 165 ILE A C 1
ATOM 1264 O O . ILE A 1 165 ? -7.141 -7.535 6.231 1.00 93.00 165 ILE A O 1
ATOM 1268 N N . ARG A 1 166 ? -6.085 -6.273 4.720 1.00 93.38 166 ARG A N 1
ATOM 1269 C CA . ARG A 1 166 ? -5.195 -7.338 4.249 1.00 93.38 166 ARG A CA 1
ATOM 1270 C C . ARG A 1 166 ? -3.896 -7.289 5.036 1.00 93.38 166 ARG A C 1
ATOM 1272 O O . ARG A 1 166 ? -3.300 -6.221 5.159 1.00 93.38 166 ARG A O 1
ATOM 1279 N N . ILE A 1 167 ? -3.460 -8.437 5.545 1.00 93.75 167 ILE A N 1
ATOM 1280 C CA . ILE A 1 167 ? -2.196 -8.574 6.273 1.00 93.75 167 ILE A CA 1
ATOM 1281 C C . ILE A 1 167 ? -1.222 -9.377 5.424 1.00 93.75 167 ILE A C 1
ATOM 1283 O O . ILE A 1 167 ? -1.556 -10.470 4.958 1.00 93.75 167 ILE A O 1
ATOM 1287 N N . TYR A 1 168 ? -0.018 -8.848 5.277 1.00 93.94 168 TYR A N 1
ATOM 1288 C CA . TYR A 1 168 ? 1.094 -9.453 4.565 1.00 93.94 168 TYR A CA 1
ATOM 1289 C C . TYR A 1 168 ? 2.222 -9.767 5.540 1.00 93.94 168 TYR A C 1
ATOM 1291 O O . TYR A 1 168 ? 2.480 -9.007 6.477 1.00 93.94 168 TYR A O 1
ATOM 1299 N N . ASP A 1 169 ? 2.885 -10.890 5.299 1.00 91.81 169 ASP A N 1
ATOM 1300 C CA . ASP A 1 169 ? 4.157 -11.217 5.924 1.00 91.81 169 ASP A CA 1
ATOM 1301 C C . ASP A 1 169 ? 5.293 -10.603 5.100 1.00 91.81 169 ASP A C 1
ATOM 1303 O O . ASP A 1 169 ? 5.435 -10.885 3.910 1.00 91.81 169 ASP A O 1
ATOM 1307 N N . MET A 1 170 ? 6.104 -9.763 5.735 1.00 92.94 170 MET A N 1
ATOM 1308 C CA . MET A 1 170 ? 7.225 -9.076 5.098 1.00 92.94 170 MET A CA 1
ATOM 1309 C C . MET A 1 170 ? 8.460 -9.960 4.950 1.00 92.94 170 MET A C 1
ATOM 1311 O O . MET A 1 170 ? 9.403 -9.563 4.271 1.00 92.94 170 MET A O 1
ATOM 1315 N N . GLN A 1 171 ? 8.493 -11.145 5.564 1.00 90.62 171 GLN A N 1
ATOM 1316 C CA . GLN A 1 171 ? 9.577 -12.093 5.337 1.00 90.62 171 GLN A CA 1
ATOM 1317 C C . GLN A 1 171 ? 9.374 -12.861 4.026 1.00 90.62 171 GLN A C 1
ATOM 1319 O O . GLN A 1 171 ? 10.303 -12.966 3.223 1.00 90.62 171 GLN A O 1
ATOM 1324 N N . SER A 1 172 ? 8.159 -13.369 3.797 1.00 90.31 172 SER A N 1
ATOM 1325 C CA . SER A 1 172 ? 7.795 -14.095 2.573 1.00 90.31 172 SER A CA 1
ATOM 1326 C C . SER A 1 172 ? 7.229 -13.218 1.451 1.00 90.31 172 SER A C 1
ATOM 1328 O O . SER A 1 172 ? 7.120 -13.693 0.328 1.00 90.31 172 SER A O 1
ATOM 1330 N N . MET A 1 173 ? 6.869 -11.959 1.726 1.00 92.81 173 MET A N 1
ATOM 1331 C CA . MET A 1 173 ? 6.152 -11.056 0.806 1.00 92.81 173 MET A CA 1
ATOM 1332 C C . MET A 1 173 ? 4.783 -11.591 0.356 1.00 92.81 173 MET A C 1
ATOM 1334 O O . MET A 1 173 ? 4.278 -11.231 -0.708 1.00 92.81 173 MET A O 1
ATOM 1338 N N . THR A 1 174 ? 4.149 -12.438 1.173 1.00 89.88 174 THR A N 1
ATOM 1339 C CA . THR A 1 174 ? 2.860 -13.059 0.844 1.00 89.88 174 THR A CA 1
ATOM 1340 C C . THR A 1 174 ? 1.728 -12.529 1.713 1.00 89.88 174 THR A C 1
ATOM 1342 O O . THR A 1 174 ? 1.906 -12.184 2.884 1.00 89.88 174 THR A O 1
ATOM 1345 N N . LYS A 1 175 ? 0.522 -12.468 1.138 1.00 91.38 175 LYS A N 1
ATOM 1346 C CA . LYS A 1 175 ? -0.690 -12.174 1.904 1.00 91.38 175 LYS A CA 1
ATOM 1347 C C . LYS A 1 175 ? -0.982 -13.354 2.821 1.00 91.38 175 LYS A C 1
ATOM 1349 O O . LYS A 1 175 ? -1.289 -14.445 2.347 1.00 91.38 175 LYS A O 1
ATOM 1354 N N . ILE A 1 176 ? -0.974 -13.096 4.120 1.00 89.56 176 ILE A N 1
ATOM 1355 C CA . ILE A 1 176 ? -1.297 -14.100 5.124 1.00 89.56 176 ILE A CA 1
ATOM 1356 C C . ILE A 1 176 ? -2.758 -14.003 5.551 1.00 89.56 176 ILE A C 1
ATOM 1358 O O . ILE A 1 176 ? -3.375 -15.039 5.744 1.00 89.56 176 ILE A O 1
ATOM 1362 N N . ARG A 1 177 ? -3.371 -12.813 5.663 1.00 87.12 177 ARG A N 1
ATOM 1363 C CA . ARG A 1 177 ? -4.756 -12.683 6.170 1.00 87.12 177 ARG A CA 1
ATOM 1364 C C . ARG A 1 177 ? -5.602 -11.644 5.478 1.00 87.12 177 ARG A C 1
ATOM 1366 O O . ARG A 1 177 ? -5.100 -10.703 4.871 1.00 87.12 177 ARG A O 1
ATOM 1373 N N . VAL A 1 178 ? -6.902 -11.800 5.704 1.00 89.81 178 VAL A N 1
ATOM 1374 C CA . VAL A 1 178 ? -7.907 -10.758 5.553 1.00 89.81 178 VAL A CA 1
ATOM 1375 C C . VAL A 1 178 ? -8.653 -10.640 6.886 1.00 89.81 178 VAL A C 1
ATOM 1377 O O . VAL A 1 178 ? -9.116 -11.640 7.431 1.00 89.81 178 VAL A O 1
ATOM 1380 N N . LEU A 1 179 ? -8.728 -9.437 7.442 1.00 89.81 179 LEU A N 1
ATOM 1381 C CA . LEU A 1 179 ? -9.569 -9.101 8.585 1.00 89.81 179 LEU A CA 1
ATOM 1382 C C . LEU A 1 179 ? -10.836 -8.438 8.056 1.00 89.81 179 LEU A C 1
ATOM 1384 O O . LEU A 1 179 ? -10.764 -7.578 7.177 1.00 89.81 179 LEU A O 1
ATOM 1388 N N . ASP A 1 180 ? -11.978 -8.853 8.579 1.00 86.94 180 ASP A N 1
ATOM 1389 C CA . ASP A 1 180 ? -13.273 -8.297 8.225 1.00 86.94 180 ASP A CA 1
ATOM 1390 C C . ASP A 1 180 ? -13.596 -7.101 9.124 1.00 86.94 180 ASP A C 1
ATOM 1392 O O . ASP A 1 180 ? -13.728 -7.238 10.340 1.00 86.94 180 ASP A O 1
ATOM 1396 N N . ALA A 1 181 ? -13.711 -5.926 8.512 1.00 84.88 181 ALA A N 1
ATOM 1397 C CA . ALA A 1 181 ? -14.078 -4.668 9.149 1.00 84.88 181 ALA A CA 1
ATOM 1398 C C . ALA A 1 181 ? -15.493 -4.193 8.748 1.00 84.88 181 ALA A C 1
ATOM 1400 O O . ALA A 1 181 ? -15.865 -3.048 9.022 1.00 84.88 181 ALA A O 1
ATOM 1401 N N . SER A 1 182 ? -16.304 -5.056 8.133 1.00 75.75 182 SER A N 1
ATOM 1402 C CA . SER A 1 182 ? -17.629 -4.719 7.606 1.00 75.75 182 SER A CA 1
ATOM 1403 C C . SER A 1 182 ? -18.709 -4.451 8.665 1.00 75.75 182 SER A C 1
ATOM 1405 O O . SER A 1 182 ? -19.692 -3.784 8.346 1.00 75.75 182 SER A O 1
ATOM 1407 N N . GLY A 1 183 ? -18.538 -4.869 9.924 1.00 63.50 183 GLY A N 1
ATOM 1408 C CA . GLY A 1 183 ? -19.512 -4.583 10.985 1.00 63.50 183 GLY A CA 1
ATOM 1409 C C . GLY A 1 183 ? -19.233 -5.301 12.310 1.00 63.50 183 GLY A C 1
ATOM 1410 O O . GLY A 1 183 ? -18.291 -6.087 12.388 1.00 63.50 183 GLY A O 1
ATOM 1411 N N . PRO A 1 184 ? -20.000 -5.003 13.378 1.00 52.16 184 PRO A N 1
ATOM 1412 C CA . PRO A 1 184 ? -19.811 -5.627 14.683 1.00 52.16 184 PRO A CA 1
ATOM 1413 C C . PRO A 1 184 ? -20.031 -7.148 14.629 1.00 52.16 184 PRO A C 1
ATOM 1415 O O . PRO A 1 184 ? -20.984 -7.605 13.992 1.00 52.16 184 PRO A O 1
ATOM 1418 N N . PRO A 1 185 ? -19.219 -7.938 15.351 1.00 47.94 185 PRO A N 1
ATOM 1419 C CA . PRO A 1 185 ? -19.438 -9.370 15.492 1.00 47.94 185 PRO A CA 1
ATOM 1420 C C . PRO A 1 185 ? -20.814 -9.635 16.123 1.00 47.94 185 PRO A C 1
ATOM 1422 O O . PRO A 1 185 ? -21.123 -9.128 17.199 1.00 47.94 185 PRO A O 1
ATOM 1425 N N . GLY A 1 186 ? -21.640 -10.450 15.464 1.00 43.47 186 GLY A N 1
ATOM 1426 C CA . GLY A 1 186 ? -22.855 -11.012 16.064 1.00 43.47 186 GLY A CA 1
ATOM 1427 C C . GLY A 1 186 ? -24.147 -10.200 15.934 1.00 43.47 186 GLY A C 1
ATOM 1428 O O . GLY A 1 186 ? -25.152 -10.633 16.492 1.00 43.47 186 GLY A O 1
ATOM 1429 N N . LEU A 1 187 ? -24.185 -9.089 15.187 1.00 41.72 187 LEU A N 1
ATOM 1430 C CA . LEU A 1 187 ? -25.471 -8.491 14.810 1.00 41.72 187 LEU A CA 1
ATOM 1431 C C . LEU A 1 187 ? -26.009 -9.210 13.559 1.00 41.72 187 LEU A C 1
ATOM 1433 O O . LEU A 1 187 ? -25.327 -9.215 12.531 1.00 41.72 187 LEU A O 1
ATOM 1437 N N . PRO A 1 188 ? -27.197 -9.845 13.614 1.00 35.84 188 PRO A N 1
ATOM 1438 C CA . PRO A 1 188 ? -27.810 -10.446 12.438 1.00 35.84 188 PRO A CA 1
ATOM 1439 C C . PRO A 1 188 ? -27.972 -9.391 11.340 1.00 35.84 188 PRO A C 1
ATOM 1441 O O . PRO A 1 188 ? -28.103 -8.202 11.632 1.00 35.84 188 PRO A O 1
ATOM 1444 N N . ASN A 1 189 ? -28.075 -9.829 10.087 1.00 41.78 189 ASN A N 1
ATOM 1445 C CA . ASN A 1 189 ? -28.393 -9.014 8.904 1.00 41.78 189 ASN A CA 1
ATOM 1446 C C . ASN A 1 189 ? -29.720 -8.201 8.992 1.00 41.78 189 ASN A C 1
ATOM 1448 O O . ASN A 1 189 ? -30.216 -7.732 7.974 1.00 41.78 189 ASN A O 1
ATOM 1452 N N . LEU A 1 190 ? -30.312 -8.020 10.175 1.00 38.56 190 LEU A N 1
ATOM 1453 C CA . LEU A 1 190 ? -31.577 -7.335 10.437 1.00 38.56 190 LEU A CA 1
ATOM 1454 C C . LEU A 1 190 ? -31.489 -5.803 10.346 1.00 38.56 190 LEU A C 1
ATOM 1456 O O . LEU A 1 190 ? -32.504 -5.178 10.078 1.00 38.56 190 LEU A O 1
ATOM 1460 N N . LEU A 1 191 ? -30.301 -5.194 10.473 1.00 39.88 191 LEU A N 1
ATOM 1461 C CA . LEU A 1 191 ? -30.095 -3.773 10.119 1.00 39.88 191 LEU A CA 1
ATOM 1462 C C . LEU A 1 191 ? -29.784 -3.564 8.629 1.00 39.88 191 LEU A C 1
ATOM 1464 O O . LEU A 1 191 ? -29.668 -2.434 8.170 1.00 39.88 191 LEU A O 1
ATOM 1468 N N . ARG A 1 192 ? -29.679 -4.649 7.850 1.00 42.12 192 ARG A N 1
ATOM 1469 C CA . ARG A 1 192 ? -29.657 -4.588 6.382 1.00 42.12 192 ARG A CA 1
ATOM 1470 C C . ARG A 1 192 ? -31.074 -4.517 5.793 1.00 42.12 192 ARG A C 1
ATOM 1472 O O . ARG A 1 192 ? -31.238 -4.657 4.585 1.00 42.12 192 ARG A O 1
ATOM 1479 N N . GLY A 1 193 ? -32.086 -4.347 6.647 1.00 39.66 193 GLY A N 1
ATOM 1480 C CA . GLY A 1 193 ? -33.470 -4.088 6.280 1.00 39.66 193 GLY A CA 1
ATOM 1481 C C . GLY A 1 193 ? -33.838 -2.626 6.543 1.00 39.66 193 GLY A C 1
ATOM 1482 O O . GLY A 1 193 ? -33.715 -2.156 7.667 1.00 39.66 193 GLY A O 1
ATOM 1483 N N . ALA A 1 194 ? -34.337 -1.962 5.498 1.00 34.91 194 ALA A N 1
ATOM 1484 C CA . ALA A 1 194 ? -35.116 -0.716 5.511 1.00 34.91 194 ALA A CA 1
ATOM 1485 C C . ALA A 1 194 ? -34.415 0.664 5.501 1.00 34.91 194 ALA A C 1
ATOM 1487 O O . ALA A 1 194 ? -35.113 1.668 5.597 1.00 34.91 194 ALA A O 1
ATOM 1488 N N . SER A 1 195 ? -33.106 0.782 5.251 1.00 36.88 195 SER A N 1
ATOM 1489 C CA . SER A 1 195 ? -32.534 2.074 4.821 1.00 36.88 195 SER A CA 1
ATOM 1490 C C . SER A 1 195 ? -31.339 1.887 3.887 1.00 36.88 195 SER A C 1
ATOM 1492 O O . SER A 1 195 ? -30.421 1.128 4.184 1.00 36.88 195 SER A O 1
ATOM 1494 N N . GLU A 1 196 ? -31.339 2.597 2.757 1.00 38.34 196 GLU A N 1
ATOM 1495 C CA . GLU A 1 196 ? -30.235 2.669 1.785 1.00 38.34 196 GLU A CA 1
ATOM 1496 C C . GLU A 1 196 ? -28.947 3.304 2.364 1.00 38.34 196 GLU A C 1
ATOM 1498 O O . GLU A 1 196 ? -27.946 3.410 1.658 1.00 38.34 196 GLU A O 1
ATOM 1503 N N . SER A 1 197 ? -28.922 3.695 3.646 1.00 43.44 197 SER A N 1
ATOM 1504 C CA . SER A 1 197 ? -27.721 4.205 4.316 1.00 43.44 197 SER A CA 1
ATOM 1505 C C . SER A 1 19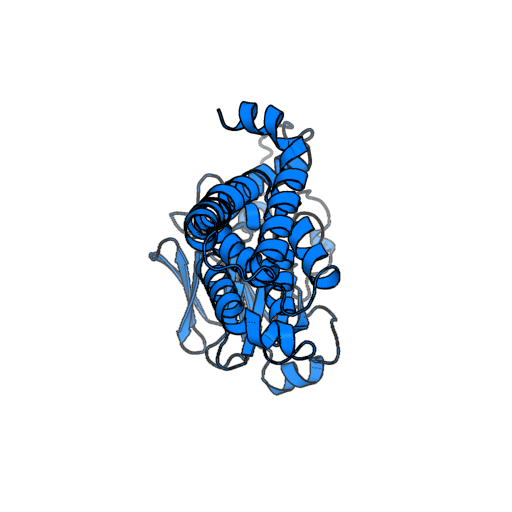7 ? -26.946 3.081 5.013 1.00 43.44 197 SER A C 1
ATOM 1507 O O . SER A 1 197 ? -26.974 2.920 6.235 1.00 43.44 197 SER A O 1
ATOM 1509 N N . ALA A 1 198 ? -26.242 2.261 4.230 1.00 51.78 198 ALA A N 1
ATOM 1510 C CA . ALA A 1 198 ? -25.222 1.379 4.785 1.00 51.78 198 ALA A CA 1
ATOM 1511 C C . ALA A 1 198 ? -24.096 2.243 5.378 1.00 51.78 198 ALA A C 1
ATOM 1513 O O . ALA A 1 198 ? -23.433 2.987 4.655 1.00 51.78 198 ALA A O 1
ATOM 1514 N N . VAL A 1 199 ? -23.875 2.147 6.692 1.00 56.44 199 VAL A N 1
ATOM 1515 C CA . VAL A 1 199 ? -22.788 2.852 7.387 1.00 56.44 199 VAL A CA 1
ATOM 1516 C C . VAL A 1 199 ? -21.473 2.529 6.687 1.00 56.44 199 VAL A C 1
ATOM 1518 O O . VAL A 1 199 ? -21.029 1.379 6.687 1.00 56.44 199 VAL A O 1
ATOM 1521 N N . THR A 1 200 ? -20.841 3.526 6.069 1.00 64.62 200 THR A N 1
ATOM 1522 C CA . THR A 1 200 ? -19.603 3.285 5.327 1.00 64.62 200 THR A CA 1
ATOM 1523 C C . THR A 1 200 ? -18.508 2.881 6.312 1.00 64.62 200 THR A C 1
ATOM 1525 O O . THR A 1 200 ? -18.207 3.611 7.261 1.00 64.62 200 THR A O 1
ATOM 1528 N N . THR A 1 201 ? -17.909 1.716 6.092 1.00 77.50 201 THR A N 1
ATOM 1529 C CA . THR A 1 201 ? -16.953 1.097 7.019 1.00 77.50 201 THR A CA 1
ATOM 1530 C C . THR A 1 201 ? -15.494 1.336 6.646 1.00 77.50 201 THR A C 1
ATOM 1532 O O . THR A 1 201 ? -14.614 0.748 7.270 1.00 77.50 201 THR A O 1
ATOM 1535 N N . ALA A 1 202 ? -15.247 2.223 5.678 1.00 85.88 202 ALA A N 1
ATOM 1536 C CA . ALA A 1 202 ? -13.929 2.585 5.170 1.00 85.88 202 ALA A CA 1
ATOM 1537 C C . ALA A 1 202 ? -12.897 2.828 6.283 1.00 85.88 202 ALA A C 1
ATOM 1539 O O . ALA A 1 202 ? -13.191 3.432 7.320 1.00 85.88 202 ALA A O 1
ATOM 1540 N N . ILE A 1 203 ? -11.680 2.340 6.063 1.00 92.00 203 ILE A N 1
ATOM 1541 C CA . ILE A 1 203 ? -10.575 2.432 7.012 1.00 92.00 203 ILE A CA 1
ATOM 1542 C C . ILE A 1 203 ? -9.838 3.753 6.802 1.00 92.00 203 ILE A C 1
ATOM 1544 O O . ILE A 1 203 ? -9.188 3.959 5.781 1.00 92.00 203 ILE A O 1
ATOM 1548 N N . SER A 1 204 ? -9.913 4.634 7.795 1.00 93.00 204 SER A N 1
ATOM 1549 C CA . SER A 1 204 ? -9.242 5.937 7.789 1.00 93.00 204 SER A CA 1
ATOM 1550 C C . SER A 1 204 ? -7.837 5.860 8.389 1.00 93.00 204 SER A C 1
ATOM 1552 O O . SER A 1 204 ? -6.950 6.589 7.960 1.00 93.00 204 SER A O 1
ATOM 1554 N N . ALA A 1 205 ? -7.613 4.991 9.380 1.00 95.94 205 ALA A N 1
ATOM 1555 C CA . ALA A 1 205 ? -6.296 4.792 9.983 1.00 95.94 205 ALA A CA 1
ATOM 1556 C C . ALA A 1 205 ? -6.136 3.386 10.579 1.00 95.94 205 ALA A C 1
ATOM 1558 O O . ALA A 1 205 ? -7.116 2.799 11.042 1.00 95.94 205 ALA A O 1
ATOM 1559 N N . LEU A 1 206 ? -4.899 2.881 10.612 1.00 96.94 206 LEU A N 1
ATOM 1560 C CA . LEU A 1 206 ? -4.505 1.620 11.247 1.00 96.94 206 LEU A CA 1
ATOM 1561 C C . LEU A 1 206 ? -3.370 1.818 12.258 1.00 96.94 206 LEU A C 1
ATOM 1563 O O . LEU A 1 206 ? -2.565 2.738 12.131 1.00 96.94 206 LEU A O 1
ATOM 1567 N N . SER A 1 207 ? -3.276 0.916 13.237 1.00 95.88 207 SER A N 1
ATOM 1568 C CA . SER A 1 207 ? -2.128 0.838 14.145 1.00 95.88 207 SER A CA 1
ATOM 1569 C C . SER A 1 207 ? -1.974 -0.560 14.737 1.00 95.88 207 SER A C 1
ATOM 1571 O O . SER A 1 207 ? -2.925 -1.100 15.303 1.00 95.88 207 SER A O 1
ATOM 1573 N N . PHE A 1 208 ? -0.783 -1.148 14.631 1.00 94.50 208 PHE A N 1
ATOM 1574 C CA . PHE A 1 208 ? -0.448 -2.383 15.347 1.00 94.50 208 PHE A CA 1
ATOM 1575 C C . PHE A 1 208 ? -0.119 -2.075 16.802 1.00 94.50 208 PHE A C 1
ATOM 1577 O O . PHE A 1 208 ? 0.527 -1.063 17.069 1.00 94.50 208 PHE A O 1
ATOM 1584 N N . SER A 1 209 ? -0.512 -2.955 17.721 1.00 92.00 209 SER A N 1
ATOM 1585 C CA . SER A 1 209 ? -0.026 -2.896 19.100 1.00 92.00 209 SER A CA 1
ATOM 1586 C C . SER A 1 209 ? 1.504 -3.006 19.151 1.00 92.00 209 SER A C 1
ATOM 1588 O O . SER A 1 209 ? 2.109 -3.557 18.224 1.00 92.00 209 SER A O 1
ATOM 1590 N N . PRO A 1 210 ? 2.160 -2.478 20.203 1.00 88.31 210 PRO A N 1
ATOM 1591 C CA . PRO A 1 210 ? 3.623 -2.491 20.301 1.00 88.31 210 PRO A CA 1
ATOM 1592 C C . PRO A 1 210 ? 4.244 -3.895 20.198 1.00 88.31 210 PRO A C 1
ATOM 1594 O O . PRO A 1 210 ? 5.304 -4.066 19.599 1.00 88.31 210 PRO A O 1
ATOM 1597 N N . ASP A 1 211 ? 3.551 -4.903 20.727 1.00 86.56 211 ASP A N 1
ATOM 1598 C CA . ASP A 1 211 ? 3.912 -6.325 20.654 1.00 86.56 211 ASP A CA 1
ATOM 1599 C C . ASP A 1 211 ? 3.609 -6.980 19.287 1.00 86.56 211 ASP A C 1
ATOM 1601 O O . ASP A 1 211 ? 4.026 -8.107 19.029 1.00 86.56 211 ASP A O 1
ATOM 1605 N N . GLY A 1 212 ? 2.897 -6.289 18.388 1.00 88.00 212 GLY A N 1
ATOM 1606 C CA . GLY A 1 212 ? 2.464 -6.806 17.087 1.00 88.00 212 GLY A CA 1
ATOM 1607 C C . GLY A 1 212 ? 1.369 -7.879 17.161 1.00 88.00 212 GLY A C 1
ATOM 1608 O O . GLY A 1 212 ? 1.032 -8.488 16.139 1.00 88.00 212 GLY A O 1
ATOM 1609 N N . GLU A 1 213 ? 0.806 -8.132 18.346 1.00 87.75 213 GLU A N 1
ATOM 1610 C CA . GLU A 1 213 ? -0.186 -9.185 18.564 1.00 87.75 213 GLU A CA 1
ATOM 1611 C C . GLU A 1 213 ? -1.621 -8.757 18.249 1.00 87.75 213 GLU A C 1
ATOM 1613 O O . GLU A 1 213 ? -2.480 -9.619 18.032 1.00 87.75 213 GLU A O 1
ATOM 1618 N N . GLY A 1 214 ? -1.884 -7.456 18.168 1.00 89.94 214 GLY A N 1
ATOM 1619 C CA . GLY A 1 214 ? -3.180 -6.913 17.812 1.00 89.94 214 GLY A CA 1
ATOM 1620 C C . GLY A 1 214 ? -3.109 -5.749 16.833 1.00 89.94 214 GLY A C 1
ATOM 1621 O O . GLY A 1 214 ? -2.061 -5.151 16.583 1.00 89.94 214 GLY A O 1
ATOM 1622 N N . LEU A 1 215 ? -4.261 -5.445 16.245 1.00 93.62 215 LEU A N 1
ATOM 1623 C CA . LEU A 1 215 ? -4.423 -4.380 15.263 1.00 93.62 215 LEU A CA 1
ATOM 1624 C C . LEU A 1 215 ? -5.662 -3.553 15.588 1.00 93.62 215 LEU A C 1
ATOM 1626 O O . LEU A 1 215 ? -6.723 -4.104 15.878 1.00 93.62 215 LEU A O 1
ATOM 1630 N N . VAL A 1 216 ? -5.531 -2.233 15.499 1.00 94.81 216 VAL A N 1
ATOM 1631 C CA . VAL A 1 216 ? -6.623 -1.269 15.660 1.00 94.81 216 VAL A CA 1
ATOM 1632 C C . VAL A 1 216 ? -6.887 -0.590 14.330 1.00 94.81 216 VAL A C 1
ATOM 1634 O O . VAL A 1 216 ? -5.947 -0.207 13.634 1.00 94.81 216 VAL A O 1
ATOM 1637 N N . ALA A 1 217 ? -8.162 -0.393 14.008 1.00 94.69 217 ALA A N 1
ATOM 1638 C CA . ALA A 1 217 ? -8.594 0.376 12.853 1.00 94.69 217 ALA A CA 1
ATOM 1639 C C . ALA A 1 217 ? -9.622 1.435 13.241 1.00 94.69 217 ALA A C 1
ATOM 1641 O O . ALA A 1 217 ? -10.553 1.142 13.988 1.00 94.69 217 ALA A O 1
ATOM 1642 N N . PHE A 1 218 ? -9.486 2.637 12.690 1.00 93.19 218 PHE A N 1
ATOM 1643 C CA . PHE A 1 218 ? -10.450 3.726 12.833 1.00 93.19 218 PHE A CA 1
ATOM 1644 C C . PHE A 1 218 ? -11.187 3.966 11.517 1.00 93.19 218 PHE A C 1
ATOM 1646 O O . PHE A 1 218 ? -10.571 3.974 10.449 1.00 93.19 218 PHE A O 1
ATOM 1653 N N . SER A 1 219 ? -12.494 4.203 11.612 1.00 89.38 219 SER A N 1
ATOM 1654 C CA . SER A 1 219 ? -13.351 4.627 10.505 1.00 89.38 219 SER A CA 1
ATOM 1655 C C . SER A 1 219 ? -14.012 5.956 10.846 1.00 89.38 219 SER A C 1
ATOM 1657 O O . SER A 1 219 ? -14.829 6.010 11.766 1.00 89.38 219 SER A O 1
ATOM 1659 N N . GLU A 1 220 ? -13.700 7.001 10.078 1.00 85.75 220 GLU A N 1
ATOM 1660 C CA . GLU A 1 220 ? -14.254 8.350 10.255 1.00 85.75 220 GLU A CA 1
ATOM 1661 C C . GLU A 1 220 ? -15.778 8.370 10.109 1.00 85.75 220 GLU A C 1
ATOM 1663 O O . GLU A 1 220 ? -16.484 8.777 11.025 1.00 85.75 220 GLU A O 1
ATOM 1668 N N . ASN A 1 221 ? -16.303 7.873 8.990 1.00 77.56 221 ASN A N 1
ATOM 1669 C CA . ASN A 1 221 ? -17.735 7.962 8.696 1.00 77.56 221 ASN A CA 1
ATOM 1670 C C . ASN A 1 221 ? -18.606 7.131 9.652 1.00 77.56 221 ASN A C 1
ATOM 1672 O O . ASN A 1 221 ? -19.762 7.462 9.894 1.00 77.56 221 ASN A O 1
ATOM 1676 N N . GLY A 1 222 ? -18.045 6.052 10.203 1.00 75.81 222 GLY A N 1
ATOM 1677 C CA . GLY A 1 222 ? -18.704 5.228 11.212 1.00 75.81 222 GLY A CA 1
ATOM 1678 C C . GLY A 1 222 ? -18.455 5.685 12.648 1.00 75.81 222 GLY A C 1
ATOM 1679 O O . GLY A 1 222 ? -19.028 5.089 13.556 1.00 75.81 222 GLY A O 1
ATOM 1680 N N . LEU A 1 223 ? -17.580 6.683 12.850 1.00 81.75 223 LEU A N 1
ATOM 1681 C CA . LEU A 1 223 ? -17.071 7.115 14.152 1.00 81.75 223 LEU A CA 1
ATOM 1682 C C . LEU A 1 223 ? -16.758 5.922 15.055 1.00 81.75 223 LEU A C 1
ATOM 1684 O O . LEU A 1 223 ? -17.261 5.821 16.168 1.00 81.75 223 LEU A O 1
ATOM 1688 N N . MET A 1 224 ? -15.977 4.969 14.555 1.00 86.12 224 MET A N 1
ATOM 1689 C CA . MET A 1 224 ? -15.759 3.713 15.266 1.00 86.12 224 MET A CA 1
ATOM 1690 C C . MET A 1 224 ? -14.311 3.257 15.219 1.00 86.12 224 MET A C 1
ATOM 1692 O O . MET A 1 224 ? -13.603 3.451 14.228 1.00 86.12 224 MET A O 1
ATOM 1696 N N . ILE A 1 225 ? -13.906 2.599 16.298 1.00 90.44 225 ILE A N 1
ATOM 1697 C CA . ILE A 1 225 ? -12.646 1.889 16.433 1.00 90.44 225 ILE A CA 1
ATOM 1698 C C . ILE A 1 225 ? -12.930 0.393 16.517 1.00 90.44 225 ILE A C 1
ATOM 1700 O O . ILE A 1 225 ? -13.739 -0.061 17.326 1.00 90.44 225 ILE A O 1
ATOM 1704 N N . ARG A 1 226 ? -12.239 -0.376 15.678 1.00 91.06 226 ARG A N 1
ATOM 1705 C CA . ARG A 1 226 ? -12.255 -1.839 15.677 1.00 91.06 226 ARG A CA 1
ATOM 1706 C C . ARG A 1 226 ? -10.923 -2.359 16.172 1.00 91.06 226 ARG A C 1
ATOM 1708 O O . ARG A 1 226 ? -9.876 -1.858 15.769 1.00 91.06 226 ARG A O 1
ATOM 1715 N N . TRP A 1 227 ? -10.979 -3.376 17.016 1.00 91.56 227 TRP A N 1
ATOM 1716 C CA . TRP A 1 227 ? -9.815 -3.997 17.625 1.00 91.56 227 TRP A CA 1
ATOM 1717 C C . TRP A 1 227 ? -9.818 -5.495 17.364 1.00 91.56 227 TRP A C 1
ATOM 1719 O O . TRP A 1 227 ? -10.811 -6.173 17.628 1.00 91.56 227 TRP A O 1
ATOM 1729 N N . TRP A 1 228 ? -8.694 -6.004 16.871 1.00 91.00 228 TRP A N 1
ATOM 1730 C CA . TRP A 1 228 ? -8.414 -7.427 16.744 1.00 91.00 228 TRP A CA 1
ATOM 1731 C C . TRP A 1 228 ? -7.307 -7.769 17.737 1.00 91.00 228 TRP A C 1
ATOM 1733 O O . TRP A 1 228 ? -6.154 -7.407 17.511 1.00 91.00 228 TRP A O 1
ATOM 1743 N N . SER A 1 229 ? -7.660 -8.456 18.826 1.00 87.00 229 SER A N 1
ATOM 1744 C CA . SER A 1 229 ? -6.692 -9.064 19.744 1.00 87.00 229 SER A CA 1
ATOM 1745 C C . SER A 1 229 ? -6.536 -10.515 19.352 1.00 87.00 229 SER A C 1
ATOM 1747 O O . SER A 1 229 ? -7.445 -11.324 19.541 1.00 87.00 229 SER A O 1
ATOM 1749 N N . LEU A 1 230 ? -5.415 -10.808 18.714 1.00 74.56 230 LEU A N 1
ATOM 1750 C CA . LEU A 1 230 ? -5.225 -12.076 18.045 1.00 74.56 230 LEU A CA 1
ATOM 1751 C C . LEU A 1 230 ? -4.246 -12.937 18.841 1.00 74.56 230 LEU A C 1
ATOM 1753 O O . LEU A 1 230 ? -4.552 -14.088 19.123 1.00 74.56 230 LEU A O 1
ATOM 1757 N N . GLY A 1 231 ? -3.147 -12.371 19.339 1.00 78.00 231 GLY A N 1
ATOM 1758 C CA . GLY A 1 231 ? -2.142 -13.128 20.089 1.00 78.00 231 GLY A CA 1
ATOM 1759 C C . GLY A 1 231 ? -1.246 -13.961 19.165 1.00 78.00 231 GLY A C 1
ATOM 1760 O O . GLY A 1 231 ? -1.678 -14.442 18.113 1.00 78.00 231 GLY A O 1
ATOM 1761 N N . SER A 1 232 ? 0.025 -14.134 19.524 1.00 72.25 232 SER A N 1
ATOM 1762 C CA . SER A 1 232 ? 1.054 -14.821 18.712 1.00 72.25 232 SER A CA 1
ATOM 1763 C C . SER A 1 232 ? 0.622 -16.195 18.190 1.00 72.25 232 SER A C 1
ATOM 1765 O O . SER A 1 232 ? 0.640 -16.434 16.980 1.00 72.25 232 SER A O 1
ATOM 1767 N N . VAL A 1 233 ? 0.138 -17.070 19.076 1.00 70.19 233 VAL A N 1
ATOM 1768 C CA . VAL A 1 233 ? -0.309 -18.438 18.737 1.00 70.19 233 VAL A CA 1
ATOM 1769 C C . VAL A 1 233 ? -1.433 -18.439 17.696 1.00 70.19 233 VAL A C 1
ATOM 1771 O O . VAL A 1 233 ? -1.555 -19.347 16.871 1.00 70.19 233 VAL A O 1
ATOM 1774 N N . TRP A 1 234 ? -2.290 -17.426 17.725 1.00 70.88 234 TRP A N 1
ATOM 1775 C CA . TRP A 1 234 ? -3.417 -17.323 16.810 1.00 70.88 234 TRP A CA 1
ATOM 1776 C C . TRP A 1 234 ? -2.977 -16.869 15.416 1.00 70.88 234 TRP A C 1
ATOM 1778 O O . TRP A 1 234 ? -3.472 -17.389 14.410 1.00 70.88 234 TRP A O 1
ATOM 1788 N N . TRP A 1 235 ? -1.997 -15.960 15.337 1.00 74.50 235 TRP A N 1
ATOM 1789 C CA . TRP A 1 235 ? -1.384 -15.561 14.070 1.00 74.50 235 TRP A CA 1
ATOM 1790 C C . TRP A 1 235 ? -0.737 -16.746 13.348 1.00 74.50 235 TRP A C 1
ATOM 1792 O O . TRP A 1 235 ? -0.925 -16.898 12.138 1.00 74.50 235 TRP A O 1
ATOM 1802 N N . GLU A 1 236 ? -0.048 -17.617 14.087 1.00 71.50 236 GLU A N 1
ATOM 1803 C CA . GLU A 1 236 ? 0.547 -18.842 13.548 1.00 71.50 236 GLU A CA 1
ATOM 1804 C C . GLU A 1 236 ? -0.515 -19.841 13.083 1.00 71.50 236 GLU A C 1
ATOM 1806 O O . GLU A 1 236 ? -0.461 -20.319 11.948 1.00 71.50 236 GLU A O 1
ATOM 1811 N N . LYS A 1 237 ? -1.521 -20.131 13.921 1.00 67.56 237 LYS A N 1
ATOM 1812 C CA . LYS A 1 237 ? -2.571 -21.118 13.612 1.00 67.56 237 LYS A CA 1
ATOM 1813 C C . LYS A 1 237 ? -3.347 -20.771 12.362 1.00 67.56 237 LYS A C 1
ATOM 1815 O O . LYS A 1 237 ? -3.614 -21.644 11.537 1.00 67.56 237 LYS A O 1
ATOM 1820 N N . LEU A 1 238 ? -3.703 -19.503 12.209 1.00 62.59 238 LEU A N 1
ATOM 1821 C CA . LEU A 1 238 ? -4.485 -19.126 11.058 1.00 62.59 238 LEU A CA 1
ATOM 1822 C C . LEU A 1 238 ? -3.644 -19.041 9.788 1.00 62.59 238 LEU A C 1
ATOM 1824 O O . LEU A 1 238 ? -4.278 -18.937 8.751 1.00 62.59 238 LEU A O 1
ATOM 1828 N N . SER A 1 239 ? -2.285 -19.070 9.826 1.00 62.34 239 SER A N 1
ATOM 1829 C CA . SER A 1 239 ? -1.372 -18.783 8.673 1.00 62.34 239 SER A CA 1
ATOM 1830 C C . SER A 1 239 ? -1.746 -19.553 7.406 1.00 62.34 239 SER A C 1
ATOM 1832 O O . SER A 1 239 ? -1.460 -19.117 6.299 1.00 62.34 239 SER A O 1
ATOM 1834 N N . ARG A 1 240 ? -2.483 -20.642 7.606 1.00 66.75 240 ARG A N 1
ATOM 1835 C CA . ARG A 1 240 ? -2.979 -21.620 6.651 1.00 66.75 240 ARG A CA 1
ATOM 1836 C C . ARG A 1 240 ? -4.368 -21.313 6.062 1.00 66.75 240 ARG A C 1
ATOM 1838 O O . ARG A 1 240 ? -4.863 -22.121 5.288 1.00 66.75 240 ARG A O 1
ATOM 1845 N N . SER A 1 241 ? -5.014 -20.199 6.424 1.00 69.12 241 SER A N 1
ATOM 1846 C CA . SER A 1 241 ? -6.360 -19.812 5.974 1.00 69.12 241 SER A CA 1
ATOM 1847 C C . SER A 1 241 ? -6.481 -18.308 5.690 1.00 69.12 241 SER A C 1
ATOM 1849 O O . SER A 1 241 ? -5.986 -17.466 6.443 1.00 69.12 241 SER A O 1
ATOM 1851 N N . LEU A 1 242 ? -7.199 -17.977 4.611 1.00 72.75 242 LEU A N 1
ATOM 1852 C CA . LEU A 1 242 ? -7.588 -16.612 4.227 1.00 72.75 242 LEU A CA 1
ATOM 1853 C C . LEU A 1 242 ? -9.045 -16.282 4.588 1.00 72.75 242 LEU A C 1
ATOM 1855 O O . LEU A 1 242 ? -9.574 -15.272 4.129 1.00 72.75 242 LEU A O 1
ATOM 1859 N N . THR A 1 243 ? -9.703 -17.121 5.392 1.00 77.25 243 THR A N 1
ATOM 1860 C CA . THR A 1 243 ? -11.051 -16.841 5.902 1.00 77.25 243 THR A CA 1
ATOM 1861 C C . THR A 1 243 ? -11.061 -15.510 6.663 1.00 77.25 243 THR A C 1
ATOM 1863 O O . THR A 1 243 ? -10.276 -15.380 7.610 1.00 77.25 243 THR A O 1
ATOM 1866 N N . PRO A 1 244 ? -11.920 -14.542 6.284 1.00 80.44 244 PRO A N 1
ATOM 1867 C CA . PRO A 1 244 ? -11.976 -13.245 6.945 1.00 80.44 244 PRO A CA 1
ATOM 1868 C C . PRO A 1 244 ? -12.254 -13.361 8.443 1.00 80.44 244 PRO A C 1
ATOM 1870 O O . PRO A 1 244 ? -13.112 -14.142 8.859 1.00 80.44 244 PRO A O 1
ATOM 1873 N N . VAL A 1 245 ? -11.537 -12.579 9.253 1.00 83.38 245 VAL A N 1
ATOM 1874 C CA . VAL A 1 245 ? -11.694 -12.599 10.714 1.00 83.38 245 VAL A CA 1
ATOM 1875 C C . VAL A 1 245 ? -12.361 -11.328 11.222 1.00 83.38 245 VAL A C 1
ATOM 1877 O O . VAL A 1 245 ? -11.842 -10.229 11.026 1.00 83.38 245 VAL A O 1
ATOM 1880 N N . GLN A 1 246 ? -13.473 -11.499 11.931 1.00 84.31 246 GLN A N 1
ATOM 1881 C CA . GLN A 1 246 ? -14.197 -10.427 12.612 1.00 84.31 246 GLN A CA 1
ATOM 1882 C C . GLN A 1 246 ? -13.367 -9.771 13.720 1.00 84.31 246 GLN A C 1
ATOM 1884 O O . GLN A 1 246 ? -12.470 -10.395 14.295 1.00 84.31 246 GLN A O 1
ATOM 1889 N N . CYS A 1 247 ? -13.683 -8.514 14.035 1.00 86.62 247 CYS A N 1
ATOM 1890 C CA . CYS A 1 247 ? -13.046 -7.815 15.147 1.00 86.62 247 CYS A CA 1
ATOM 1891 C C . CYS A 1 247 ? -13.442 -8.419 16.502 1.00 86.62 247 CYS A C 1
ATOM 1893 O O . CYS A 1 247 ? -14.543 -8.933 16.684 1.00 86.62 247 CYS A O 1
ATOM 1895 N N . THR A 1 248 ? -12.528 -8.348 17.467 1.00 87.31 248 THR A N 1
ATOM 1896 C CA . THR A 1 248 ? -12.741 -8.796 18.849 1.00 87.31 248 THR A CA 1
ATOM 1897 C C . THR A 1 248 ? -13.595 -7.798 19.627 1.00 87.31 248 THR A C 1
ATOM 1899 O O . THR A 1 248 ? -14.411 -8.186 20.459 1.00 87.31 248 THR A O 1
ATOM 1902 N N . LYS A 1 249 ? -13.388 -6.500 19.381 1.00 87.31 249 LYS A N 1
ATOM 1903 C CA . LYS A 1 249 ? -14.072 -5.412 20.086 1.00 87.31 249 LYS A CA 1
ATOM 1904 C C . LYS A 1 249 ? -14.359 -4.257 19.130 1.00 87.31 249 LYS A C 1
ATOM 1906 O O . LYS A 1 249 ? -13.528 -3.916 18.286 1.00 87.31 249 LYS A O 1
ATOM 1911 N N . LEU A 1 250 ? -15.534 -3.654 19.293 1.00 87.25 250 LEU A N 1
ATOM 1912 C CA . LEU A 1 250 ? -15.967 -2.445 18.599 1.00 87.25 250 LEU A CA 1
ATOM 1913 C C . LEU A 1 250 ? -16.223 -1.344 19.632 1.00 87.25 250 LEU A C 1
ATOM 1915 O O . LEU A 1 250 ? -16.879 -1.586 20.643 1.00 87.25 250 LEU A O 1
ATOM 1919 N N . ILE A 1 251 ? -15.707 -0.146 19.375 1.00 86.56 251 ILE A N 1
ATOM 1920 C CA . ILE A 1 251 ? -15.873 1.033 20.227 1.00 86.56 251 ILE A CA 1
ATOM 1921 C C . ILE A 1 251 ? -16.419 2.160 19.356 1.00 86.56 251 ILE A C 1
ATOM 1923 O O . ILE A 1 251 ? -15.782 2.541 18.376 1.00 86.56 251 ILE A O 1
ATOM 1927 N N . PHE A 1 252 ? -17.583 2.698 19.709 1.00 84.88 252 PHE A N 1
ATOM 1928 C CA . PHE A 1 252 ? -18.106 3.903 19.072 1.00 84.88 252 PHE A CA 1
ATOM 1929 C C . PHE A 1 252 ? -17.502 5.143 19.725 1.00 84.88 252 PHE A C 1
ATOM 1931 O O . PHE A 1 252 ? -17.400 5.240 20.947 1.00 84.88 252 PHE A O 1
ATOM 1938 N N . MET A 1 253 ? -17.101 6.085 18.886 1.00 80.56 253 MET A N 1
ATOM 1939 C CA . MET A 1 253 ? -16.589 7.386 19.267 1.00 80.56 253 MET A CA 1
ATOM 1940 C C . MET A 1 253 ? -17.742 8.374 19.312 1.00 80.56 253 MET A C 1
ATOM 1942 O O . MET A 1 253 ? -18.585 8.410 18.414 1.00 80.56 253 MET A O 1
ATOM 1946 N N . HIS A 1 254 ? -17.753 9.223 20.333 1.00 71.75 254 HIS A N 1
ATOM 1947 C CA . HIS A 1 254 ? -18.630 10.383 20.316 1.00 71.75 254 HIS A CA 1
ATOM 1948 C C . HIS A 1 254 ? -18.187 11.356 19.211 1.00 71.75 254 HIS A C 1
ATOM 1950 O O . HIS A 1 254 ? -16.996 11.423 18.905 1.00 71.75 254 HIS A O 1
ATOM 1956 N N . PRO A 1 255 ? -19.110 12.096 18.580 1.00 68.31 255 PRO A N 1
ATOM 1957 C CA . PRO A 1 255 ? -18.746 13.212 17.717 1.00 68.31 255 PRO A CA 1
ATOM 1958 C C . PRO A 1 255 ? -17.981 14.273 18.529 1.00 68.31 255 PRO A C 1
ATOM 1960 O O . PRO A 1 255 ? -18.414 14.629 19.620 1.00 68.31 255 PRO A O 1
ATOM 1963 N N . TRP A 1 256 ? -16.865 14.780 18.005 1.00 65.81 256 TRP A N 1
ATOM 1964 C CA . TRP A 1 256 ? -16.045 15.833 18.612 1.00 65.81 256 TRP A CA 1
ATOM 1965 C C . TRP A 1 256 ? -16.158 17.106 17.765 1.00 65.81 256 TRP A C 1
ATOM 1967 O O . TRP A 1 256 ? -16.389 17.033 16.549 1.00 65.81 256 TRP A O 1
ATOM 1977 N N . ASP A 1 257 ? -15.963 18.267 18.386 1.00 46.19 257 ASP A N 1
ATOM 1978 C CA . ASP A 1 257 ? -15.914 19.549 17.684 1.00 46.19 257 ASP A CA 1
ATOM 1979 C C . ASP A 1 257 ? -14.681 19.585 16.769 1.00 46.19 257 ASP A C 1
ATOM 1981 O O . ASP A 1 257 ? -13.543 19.614 17.230 1.00 46.19 257 ASP A O 1
ATOM 1985 N N . GLY A 1 258 ? -14.896 19.528 15.450 1.00 51.12 258 GLY A N 1
ATOM 1986 C CA . GLY A 1 258 ? -13.815 19.586 14.457 1.00 51.12 258 GLY A CA 1
ATOM 1987 C C . GLY A 1 258 ? -13.887 18.566 13.322 1.00 51.12 258 GLY A C 1
ATOM 1988 O O . GLY A 1 258 ? -13.042 18.612 12.430 1.00 51.12 258 GLY A O 1
ATOM 1989 N N . PHE A 1 259 ? -14.871 17.662 13.292 1.00 53.19 259 PHE A N 1
ATOM 1990 C CA . PHE A 1 259 ? -15.107 16.823 12.108 1.00 53.19 259 PHE A CA 1
ATOM 1991 C C . PHE A 1 259 ? -15.353 17.681 10.861 1.00 53.19 259 PHE A C 1
ATOM 1993 O O . PHE A 1 259 ? -16.081 18.671 10.909 1.00 53.19 259 PHE A O 1
ATOM 2000 N N . SER A 1 260 ? -14.737 17.283 9.744 1.00 45.44 260 SER A N 1
ATOM 2001 C CA . SER A 1 260 ? -14.901 17.936 8.445 1.00 45.44 260 SER A CA 1
ATOM 2002 C C . SER A 1 260 ? -16.387 18.082 8.100 1.00 45.44 260 SER A C 1
ATOM 2004 O O . SER A 1 260 ? -17.116 17.092 8.017 1.00 45.44 260 SER A O 1
ATOM 2006 N N . SER A 1 261 ? -16.831 19.317 7.874 1.00 41.94 261 SER A N 1
ATOM 2007 C CA . SER A 1 261 ? -18.200 19.681 7.484 1.00 41.94 261 SER A CA 1
ATOM 2008 C C . SER A 1 261 ? -18.638 19.115 6.126 1.00 41.94 261 SER A C 1
ATOM 2010 O O . SER A 1 261 ? -19.792 19.283 5.749 1.00 41.94 261 SER A O 1
ATOM 2012 N N . ASN A 1 262 ? -17.741 18.446 5.391 1.00 43.16 262 ASN A N 1
ATOM 2013 C CA . ASN A 1 262 ? -18.009 17.935 4.044 1.00 43.16 262 ASN A CA 1
ATOM 2014 C C . ASN A 1 262 ? -18.386 16.442 4.013 1.00 43.16 262 ASN A C 1
ATOM 2016 O O . ASN A 1 262 ? -18.653 15.902 2.943 1.00 43.16 262 ASN A O 1
ATOM 2020 N N . SER A 1 263 ? -18.413 15.764 5.162 1.00 43.34 263 SER A N 1
ATOM 2021 C CA . SER A 1 263 ? -19.004 14.430 5.276 1.00 43.34 263 SER A CA 1
ATOM 2022 C C . SER A 1 263 ? -20.525 14.586 5.292 1.00 43.34 263 SER A C 1
ATOM 2024 O O . SER A 1 263 ? -21.079 15.207 6.199 1.00 43.34 263 SER A O 1
ATOM 2026 N N . SER A 1 264 ? -21.215 14.074 4.273 1.00 40.22 264 SER A N 1
ATOM 2027 C CA . SER A 1 264 ? -22.676 13.970 4.244 1.00 40.22 264 SER A CA 1
ATOM 2028 C C . SER A 1 264 ? -23.126 13.046 5.384 1.00 40.22 264 SER A C 1
ATOM 2030 O O . SER A 1 264 ? -23.161 11.825 5.251 1.00 40.22 264 SER A O 1
ATOM 2032 N N . ARG A 1 265 ? -23.374 13.635 6.555 1.00 48.22 265 ARG A N 1
ATOM 2033 C CA . ARG A 1 265 ? -23.619 12.934 7.818 1.00 48.22 265 ARG A CA 1
ATOM 2034 C C . ARG A 1 265 ? -24.990 12.254 7.829 1.00 48.22 265 ARG A C 1
ATOM 2036 O O . ARG A 1 265 ? -26.005 12.924 7.966 1.00 48.22 265 ARG A O 1
ATOM 2043 N N . THR A 1 266 ? -25.002 10.922 7.857 1.00 36.03 266 THR A N 1
ATOM 2044 C CA . THR A 1 266 ? -25.947 10.178 8.705 1.00 36.03 266 THR A CA 1
ATOM 2045 C C . THR A 1 266 ? -25.118 9.412 9.730 1.00 36.03 266 THR A C 1
ATOM 2047 O O . THR A 1 266 ? -24.460 8.422 9.428 1.00 36.03 266 THR A O 1
ATOM 2050 N N . SER A 1 267 ? -25.046 9.944 10.950 1.00 41.84 267 SER A N 1
ATOM 2051 C CA . SER A 1 267 ? -24.399 9.229 12.051 1.00 41.84 267 SER A CA 1
ATOM 2052 C C . SER A 1 267 ? -25.326 8.102 12.513 1.00 41.84 267 SER A C 1
ATOM 2054 O O . SER A 1 267 ? -26.540 8.295 12.592 1.00 41.84 267 SER A O 1
ATOM 2056 N N . VAL A 1 268 ? -24.771 6.937 12.850 1.00 42.25 268 VAL A N 1
ATOM 2057 C CA . VAL A 1 268 ? -25.542 5.775 13.342 1.00 42.25 268 VAL A CA 1
ATOM 2058 C C . VAL A 1 268 ? -26.432 6.144 14.534 1.00 42.25 268 VAL A C 1
ATOM 2060 O O . VAL A 1 268 ? -27.553 5.664 14.659 1.00 42.25 268 VAL A O 1
ATOM 2063 N N . ILE A 1 269 ? -25.960 7.060 15.384 1.00 43.16 269 ILE A N 1
ATOM 2064 C CA . ILE A 1 269 ? -26.702 7.548 16.550 1.00 43.16 269 ILE A CA 1
ATOM 2065 C C . ILE A 1 269 ? -27.903 8.399 16.109 1.00 43.16 269 ILE A C 1
ATOM 2067 O O . ILE A 1 269 ? -28.999 8.194 16.619 1.00 43.16 269 ILE A O 1
ATOM 2071 N N . SER A 1 270 ? -27.744 9.270 15.102 1.00 36.97 270 SER A N 1
ATOM 2072 C CA . SER A 1 270 ? -28.858 10.072 14.568 1.00 36.97 270 SER A CA 1
ATOM 2073 C C . SER A 1 270 ? -29.953 9.240 13.892 1.00 36.97 270 SER A C 1
ATOM 2075 O O . SER A 1 270 ? -31.120 9.604 13.992 1.00 36.97 270 SER A O 1
ATOM 2077 N N . SER A 1 271 ? -29.616 8.110 13.258 1.00 36.44 271 SER A N 1
ATOM 2078 C CA . SER A 1 271 ? -30.613 7.207 12.656 1.00 36.44 271 SER A CA 1
ATOM 2079 C C . SER A 1 271 ? -31.379 6.359 13.677 1.00 36.44 271 SER A C 1
ATOM 2081 O O . SER A 1 271 ? -32.441 5.848 13.353 1.00 36.44 271 SER A O 1
ATOM 2083 N N . ILE A 1 272 ? -30.853 6.189 14.895 1.00 40.16 272 ILE A N 1
ATOM 2084 C CA . ILE A 1 272 ? -31.518 5.408 15.954 1.00 40.16 272 ILE A CA 1
ATOM 2085 C C . ILE A 1 272 ? -32.461 6.295 16.781 1.00 40.16 272 ILE A C 1
ATOM 2087 O O . ILE A 1 272 ? -33.455 5.808 17.311 1.00 40.16 272 ILE A O 1
ATOM 2091 N N . THR A 1 273 ? -32.180 7.598 16.884 1.00 39.94 273 THR A N 1
ATOM 2092 C CA . THR A 1 273 ? -32.984 8.541 17.682 1.00 39.94 273 THR A CA 1
ATOM 2093 C C . THR A 1 273 ? -34.057 9.290 16.890 1.00 39.94 273 THR A C 1
ATOM 2095 O O . THR A 1 273 ? -34.841 10.004 17.501 1.00 39.94 273 THR A O 1
ATOM 2098 N N . SER A 1 274 ? -34.100 9.159 15.560 1.00 33.78 274 SER A N 1
ATOM 2099 C CA . SER A 1 274 ? -35.089 9.819 14.692 1.00 33.78 274 SER A CA 1
ATOM 2100 C C . SER A 1 274 ? -36.183 8.847 14.238 1.00 33.78 274 SER A C 1
ATOM 2102 O O . SER A 1 274 ? -36.335 8.540 13.061 1.00 33.78 274 SER A O 1
ATOM 2104 N N . HIS A 1 275 ? -36.967 8.358 15.194 1.00 38.00 275 HIS A N 1
ATOM 2105 C CA . HIS A 1 275 ? -38.366 8.064 14.901 1.00 38.00 275 HIS A CA 1
ATOM 2106 C C . HIS A 1 275 ? -39.140 9.358 15.176 1.00 38.00 275 HIS A C 1
ATOM 2108 O O . HIS A 1 275 ? -38.996 9.918 16.257 1.00 38.00 275 HIS A O 1
ATOM 2114 N N . ASP A 1 276 ? -39.904 9.816 14.186 1.00 36.44 276 ASP A N 1
ATOM 2115 C CA . ASP A 1 276 ? -40.758 11.015 14.189 1.00 36.44 276 ASP A CA 1
ATOM 2116 C C . ASP A 1 276 ? -40.052 12.354 13.910 1.00 36.44 276 ASP A C 1
ATOM 2118 O O . ASP A 1 276 ? -39.830 13.161 14.801 1.00 36.44 276 ASP A O 1
ATOM 2122 N N . GLU A 1 277 ? -39.716 12.598 12.638 1.00 32.28 277 GLU A N 1
ATOM 2123 C CA . GLU A 1 277 ? -40.113 13.816 11.901 1.00 32.28 277 GLU A CA 1
ATOM 2124 C C . GLU A 1 277 ? -39.577 13.740 10.458 1.00 32.28 277 GLU A C 1
ATOM 2126 O O . GLU A 1 277 ? -38.386 13.906 10.183 1.00 32.28 277 GLU A O 1
ATOM 2131 N N . GLU A 1 278 ? -40.476 13.460 9.511 1.00 32.31 278 GLU A N 1
ATOM 2132 C CA . GLU A 1 278 ? -40.202 13.533 8.076 1.00 32.31 278 GLU A CA 1
ATOM 2133 C C . GLU A 1 278 ? -39.897 14.986 7.680 1.00 32.31 278 GLU A C 1
ATOM 2135 O O . GLU A 1 278 ? -40.791 15.820 7.547 1.00 32.31 278 GLU A O 1
ATOM 2140 N N . THR A 1 279 ? -38.621 15.295 7.454 1.00 27.98 279 THR A N 1
ATOM 2141 C CA . THR A 1 279 ? -38.209 16.503 6.729 1.00 27.98 279 THR A CA 1
ATOM 2142 C C . THR A 1 279 ? -37.789 16.113 5.307 1.00 27.98 279 THR A C 1
ATOM 2144 O O . THR A 1 279 ? -36.964 15.212 5.133 1.00 27.98 279 THR A O 1
ATOM 2147 N N . PRO A 1 280 ? -38.345 16.745 4.253 1.00 31.89 280 PRO A N 1
ATOM 2148 C CA . PRO A 1 280 ? -38.150 16.297 2.880 1.00 31.89 280 PRO A CA 1
ATOM 2149 C C . PRO A 1 280 ? -36.815 16.820 2.338 1.00 31.89 280 PRO A C 1
ATOM 2151 O O . PRO A 1 280 ? -36.751 17.855 1.675 1.00 31.89 280 PRO A O 1
ATOM 2154 N N . LEU A 1 281 ? -35.726 16.098 2.600 1.00 31.94 281 LEU A N 1
ATOM 2155 C CA . LEU A 1 281 ? -34.434 16.345 1.957 1.00 31.94 281 LEU A CA 1
ATOM 2156 C C . LEU A 1 281 ? -34.303 15.512 0.675 1.00 31.94 281 LEU A C 1
ATOM 2158 O O . LEU A 1 281 ? -33.697 14.449 0.637 1.00 31.94 281 LEU A O 1
ATOM 2162 N N . GLN A 1 282 ? -34.915 16.071 -0.368 1.00 34.56 282 GLN A N 1
ATOM 2163 C CA . GLN A 1 282 ? -34.419 16.171 -1.743 1.00 34.56 282 GLN A CA 1
ATOM 2164 C C . GLN A 1 282 ? -33.842 14.905 -2.413 1.00 34.56 282 GLN A C 1
ATOM 2166 O O . GLN A 1 282 ? -32.683 14.525 -2.262 1.00 34.56 282 GLN A O 1
ATOM 2171 N N . GLU A 1 283 ? -34.664 14.354 -3.305 1.00 30.31 283 GLU A N 1
ATOM 2172 C CA . GLU A 1 283 ? -34.457 13.244 -4.244 1.00 30.31 283 GLU A CA 1
ATOM 2173 C C . GLU A 1 283 ? -33.350 13.449 -5.315 1.00 30.31 283 GLU A C 1
ATOM 2175 O O . GLU A 1 283 ? -33.390 12.841 -6.385 1.00 30.31 283 GLU A O 1
ATOM 2180 N N . THR A 1 284 ? -32.330 14.278 -5.086 1.00 33.81 284 THR A N 1
ATOM 2181 C CA . THR A 1 284 ? -31.366 14.673 -6.136 1.00 33.81 284 THR A CA 1
ATOM 2182 C C . THR A 1 284 ? -30.184 13.707 -6.338 1.00 33.81 284 THR A C 1
ATOM 2184 O O . THR A 1 284 ? -29.368 13.922 -7.232 1.00 33.81 284 THR A O 1
ATOM 2187 N N . SER A 1 285 ? -30.057 12.628 -5.555 1.00 41.75 285 SER A N 1
ATOM 2188 C CA . SER A 1 285 ? -28.863 11.750 -5.555 1.00 41.75 285 SER A CA 1
ATOM 2189 C C . SER A 1 285 ? -28.897 10.569 -6.544 1.00 41.75 285 SER A C 1
ATOM 2191 O O . SER A 1 285 ? -27.901 9.850 -6.692 1.00 41.75 285 SER A O 1
ATOM 2193 N N . LYS A 1 286 ? -30.009 10.353 -7.262 1.00 45.88 286 LYS A N 1
ATOM 2194 C CA . LYS A 1 286 ? -30.224 9.118 -8.044 1.00 45.88 286 LYS A CA 1
ATOM 2195 C C . LYS A 1 286 ? -29.498 9.028 -9.399 1.00 45.88 286 LYS A C 1
ATOM 2197 O O . LYS A 1 286 ? -29.487 7.945 -9.969 1.00 45.88 286 LYS A O 1
ATOM 2202 N N . ASN A 1 287 ? -28.818 10.077 -9.880 1.00 47.97 287 ASN A N 1
ATOM 2203 C CA . ASN A 1 287 ? -28.204 10.095 -11.228 1.00 47.97 287 ASN A CA 1
ATOM 2204 C C . ASN A 1 287 ? -26.693 10.414 -11.277 1.00 47.97 287 ASN A C 1
ATOM 2206 O O . ASN A 1 287 ? -26.186 10.857 -12.305 1.00 47.97 287 ASN A O 1
ATOM 2210 N N . ILE A 1 288 ? -25.942 10.204 -10.194 1.00 65.19 288 ILE A N 1
ATOM 2211 C CA . ILE A 1 288 ? -24.479 10.388 -10.215 1.00 65.19 288 ILE A CA 1
ATOM 2212 C C . ILE A 1 288 ? -23.813 9.093 -10.699 1.00 65.19 288 ILE A C 1
ATOM 2214 O O . ILE A 1 288 ? -24.018 8.034 -10.101 1.00 65.19 288 ILE A O 1
ATOM 2218 N N . SER A 1 289 ? -23.012 9.172 -11.769 1.00 79.56 289 SER A N 1
ATOM 2219 C CA . SER A 1 289 ? -22.270 8.017 -12.296 1.00 79.56 289 SER A CA 1
ATOM 2220 C C . SER A 1 289 ? -21.316 7.436 -11.240 1.00 79.56 289 SER A C 1
ATOM 2222 O O . SER A 1 289 ? -20.763 8.169 -10.421 1.00 79.56 289 SER A O 1
ATOM 2224 N N . HIS A 1 290 ? -21.072 6.123 -11.261 1.00 74.75 290 HIS A N 1
ATOM 2225 C CA . HIS A 1 290 ? -20.155 5.459 -10.317 1.00 74.75 290 HIS A CA 1
ATOM 2226 C C . HIS A 1 290 ? -18.753 6.099 -10.306 1.00 74.75 290 HIS A C 1
ATOM 2228 O O . HIS A 1 290 ? -18.161 6.319 -9.254 1.00 74.75 290 HIS A O 1
ATOM 2234 N N . ALA A 1 291 ? -18.248 6.490 -11.480 1.00 75.25 291 ALA A N 1
ATOM 2235 C CA . ALA A 1 291 ? -16.967 7.183 -11.597 1.00 75.25 291 ALA A CA 1
ATOM 2236 C C . ALA A 1 291 ? -16.956 8.546 -10.881 1.00 75.25 291 ALA A C 1
ATOM 2238 O O . ALA A 1 291 ? -15.920 8.978 -10.381 1.00 75.25 291 ALA A O 1
ATOM 2239 N N . GLU A 1 292 ? -18.093 9.233 -10.832 1.00 78.44 292 GLU A N 1
ATOM 2240 C CA . GLU A 1 292 ? -18.230 10.533 -10.181 1.00 78.44 292 GLU A CA 1
ATOM 2241 C C . GLU A 1 292 ? -18.373 10.401 -8.662 1.00 78.44 292 GLU A C 1
ATOM 2243 O O . GLU A 1 292 ? -17.770 11.183 -7.930 1.00 78.44 292 GLU A O 1
ATOM 2248 N N . ARG A 1 293 ? -19.043 9.344 -8.183 1.00 77.75 293 ARG A N 1
ATOM 2249 C CA . ARG A 1 293 ? -19.068 8.981 -6.755 1.00 77.75 293 ARG A CA 1
ATOM 2250 C C . ARG A 1 293 ? -17.669 8.673 -6.225 1.00 77.75 293 ARG A C 1
ATOM 2252 O O . ARG A 1 293 ? -17.236 9.286 -5.252 1.00 77.75 293 ARG A O 1
ATOM 2259 N N . LEU A 1 294 ? -16.908 7.834 -6.930 1.00 77.44 294 LEU A N 1
ATOM 2260 C CA . LEU A 1 294 ? -15.522 7.532 -6.557 1.00 77.44 294 LEU A CA 1
ATOM 2261 C C . LEU A 1 294 ? -14.641 8.786 -6.533 1.00 77.44 294 LEU A C 1
ATOM 2263 O O . LEU A 1 294 ? -13.849 8.967 -5.609 1.00 77.44 294 LEU A O 1
ATOM 2267 N N . LYS A 1 295 ? -14.793 9.683 -7.517 1.00 80.94 295 LYS A N 1
ATOM 2268 C CA . LYS A 1 295 ? -14.083 10.973 -7.522 1.00 80.94 295 LYS A CA 1
ATOM 2269 C C . LYS A 1 295 ? -14.429 11.809 -6.294 1.00 80.94 295 LYS A C 1
ATOM 2271 O O . LYS A 1 295 ? -13.519 12.360 -5.678 1.00 80.94 295 LYS A O 1
ATOM 2276 N N . GLN A 1 296 ? -15.705 11.880 -5.917 1.00 79.50 296 GLN A N 1
ATOM 2277 C CA . GLN A 1 296 ? -16.130 12.580 -4.706 1.00 79.50 296 GLN A CA 1
ATOM 2278 C C . GLN A 1 296 ? -15.521 11.946 -3.449 1.00 79.50 296 GLN A C 1
ATOM 2280 O O . GLN A 1 296 ? -14.986 12.676 -2.618 1.00 79.50 296 GLN A O 1
ATOM 2285 N N . LEU A 1 297 ? -15.513 10.615 -3.317 1.00 80.00 297 LEU A N 1
ATOM 2286 C CA . LEU A 1 297 ? -14.899 9.937 -2.165 1.00 80.00 297 LEU A CA 1
ATOM 2287 C C . LEU A 1 297 ? -13.394 10.219 -2.061 1.00 80.00 297 LEU A C 1
ATOM 2289 O O . LEU A 1 297 ? -12.899 10.558 -0.988 1.00 80.00 297 LEU A O 1
ATOM 2293 N N . VAL A 1 298 ? -12.668 10.165 -3.181 1.00 84.44 298 VAL A N 1
ATOM 2294 C CA . VAL A 1 298 ? -11.232 10.490 -3.228 1.00 84.44 298 VAL A CA 1
ATOM 2295 C C . VAL A 1 298 ? -10.964 11.958 -2.865 1.00 84.44 298 VAL A C 1
ATOM 2297 O O . VAL A 1 298 ? -9.973 12.263 -2.196 1.00 84.44 298 VAL A O 1
ATOM 2300 N N . GLN A 1 299 ? -11.834 12.883 -3.279 1.00 82.81 299 GLN A N 1
ATOM 2301 C CA . GLN A 1 299 ? -11.700 14.310 -2.968 1.00 82.81 299 GLN A CA 1
ATOM 2302 C C . GLN A 1 299 ? -11.933 14.628 -1.487 1.00 82.81 299 GLN A C 1
ATOM 2304 O O . GLN A 1 299 ? -11.287 15.535 -0.959 1.00 82.81 299 GLN A O 1
ATOM 2309 N N . HIS A 1 300 ? -12.812 13.889 -0.814 1.00 80.44 300 HIS A N 1
ATOM 2310 C CA . HIS A 1 300 ? -13.148 14.122 0.592 1.00 80.44 300 HIS A CA 1
ATOM 2311 C C . HIS A 1 300 ? -12.292 13.323 1.577 1.00 80.44 300 HIS A C 1
ATOM 2313 O O . HIS A 1 300 ? -12.372 13.567 2.777 1.00 80.44 300 HIS A O 1
ATOM 2319 N N . LEU A 1 301 ? -11.448 12.414 1.088 1.00 86.19 301 LEU A N 1
ATOM 2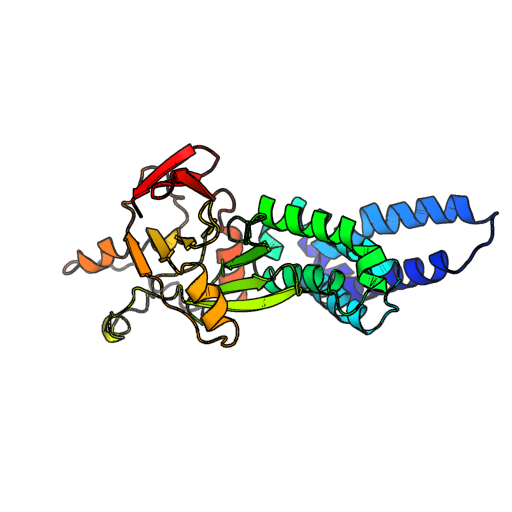320 C CA . LEU A 1 301 ? -10.589 11.602 1.936 1.00 86.19 301 LEU A CA 1
ATOM 2321 C C . LEU A 1 301 ? -9.574 12.455 2.713 1.00 86.19 301 LEU A C 1
ATOM 2323 O O . LEU A 1 301 ? -8.752 13.177 2.132 1.00 86.19 301 LEU A O 1
ATOM 2327 N N . ASP A 1 302 ? -9.584 12.303 4.035 1.00 90.25 302 ASP A N 1
ATOM 2328 C CA . ASP A 1 302 ? -8.616 12.924 4.927 1.00 90.25 302 ASP A CA 1
ATOM 2329 C C . ASP A 1 302 ? -7.477 11.952 5.278 1.00 90.25 302 ASP A C 1
ATOM 2331 O O . ASP A 1 302 ? -7.646 10.968 5.996 1.00 90.25 302 ASP A O 1
ATOM 2335 N N . LEU A 1 303 ? -6.280 12.253 4.771 1.00 93.56 303 LEU A N 1
ATOM 2336 C CA . LEU A 1 303 ? -5.062 11.475 5.012 1.00 93.56 303 LEU A CA 1
ATOM 2337 C C . LEU A 1 303 ? -4.297 11.929 6.269 1.00 93.56 303 LEU A C 1
ATOM 2339 O O . LEU A 1 303 ? -3.168 11.485 6.485 1.00 93.56 303 LEU A O 1
ATOM 2343 N N . SER A 1 304 ? -4.852 12.831 7.085 1.00 93.69 304 SER A N 1
ATOM 2344 C CA . SER A 1 304 ? -4.194 13.387 8.279 1.00 93.69 304 SER A CA 1
ATOM 2345 C C . SER A 1 304 ? -4.456 12.603 9.567 1.00 93.69 304 SER A C 1
ATOM 2347 O O . SER A 1 304 ? -3.758 12.830 10.558 1.00 93.69 304 SER A O 1
ATOM 2349 N N . TYR A 1 305 ? -5.416 11.673 9.566 1.00 94.69 305 TYR A N 1
ATOM 2350 C CA . TYR A 1 305 ? -5.699 10.820 10.720 1.00 94.69 305 TYR A CA 1
ATOM 2351 C C . TYR A 1 305 ? -4.496 9.948 11.077 1.00 94.69 305 TYR A C 1
ATOM 2353 O O . TYR A 1 305 ? -3.836 9.404 10.194 1.00 94.69 305 TYR A O 1
ATOM 2361 N N . ARG A 1 306 ? -4.200 9.775 12.364 1.00 95.25 306 ARG A N 1
ATOM 2362 C CA . ARG A 1 306 ? -3.203 8.813 12.856 1.00 95.25 306 ARG A CA 1
ATOM 2363 C C . ARG A 1 306 ? -3.708 8.155 14.136 1.00 95.25 306 ARG A C 1
ATOM 2365 O O . ARG A 1 306 ? -4.255 8.834 15.003 1.00 95.25 306 ARG A O 1
ATOM 2372 N N . LEU A 1 307 ? -3.489 6.847 14.255 1.00 94.56 307 LEU A N 1
ATOM 2373 C CA . LEU A 1 307 ? -3.736 6.067 15.467 1.00 94.56 307 LEU A CA 1
ATOM 2374 C C . LEU A 1 307 ? -2.401 5.693 16.109 1.00 94.56 307 LEU A C 1
ATOM 2376 O O . LEU A 1 307 ? -1.563 5.049 15.475 1.00 94.56 307 LEU A O 1
ATOM 2380 N N . VAL A 1 308 ? -2.214 6.075 17.369 1.00 92.81 308 VAL A N 1
ATOM 2381 C CA . VAL A 1 308 ? -0.964 5.843 18.100 1.00 92.81 308 VAL A CA 1
ATOM 2382 C C . VAL A 1 308 ? -1.256 5.188 19.441 1.00 92.81 308 VAL A C 1
ATOM 2384 O O . VAL A 1 308 ? -2.165 5.592 20.161 1.00 92.81 308 VAL A O 1
ATOM 2387 N N . TRP A 1 309 ? -0.466 4.180 19.790 1.00 91.19 309 TRP A N 1
ATOM 2388 C CA . TRP A 1 309 ? -0.517 3.540 21.098 1.00 91.19 309 TRP A CA 1
ATOM 2389 C C . TRP A 1 309 ? 0.182 4.409 22.138 1.00 91.19 309 TRP A C 1
ATOM 2391 O O . TRP A 1 309 ? 1.368 4.696 22.011 1.00 91.19 309 TRP A O 1
ATOM 2401 N N . ALA A 1 310 ? -0.553 4.822 23.169 1.00 88.81 310 ALA A N 1
ATOM 2402 C CA . ALA A 1 310 ? 0.013 5.529 24.317 1.00 88.81 310 ALA A CA 1
ATOM 2403 C C . ALA A 1 310 ? 0.544 4.555 25.382 1.00 88.81 310 ALA A C 1
ATOM 2405 O O . ALA A 1 310 ? 1.490 4.875 26.094 1.00 88.81 310 ALA A O 1
ATOM 2406 N N . ASN A 1 311 ? -0.073 3.377 25.504 1.00 84.12 311 ASN A N 1
ATOM 2407 C CA . ASN A 1 311 ? 0.397 2.228 26.285 1.00 84.12 311 ASN A CA 1
ATOM 2408 C C . ASN A 1 311 ? -0.294 0.950 25.767 1.00 84.12 311 ASN A C 1
ATOM 2410 O O . ASN A 1 311 ? -1.092 1.041 24.842 1.00 84.12 311 ASN A O 1
ATOM 2414 N N . GLU A 1 312 ? -0.052 -0.216 26.373 1.00 81.38 312 GLU A N 1
ATOM 2415 C CA . GLU A 1 312 ? -0.573 -1.523 25.913 1.00 81.38 312 GLU A CA 1
ATOM 2416 C C . GLU A 1 312 ? -2.100 -1.622 25.739 1.00 81.38 312 GLU A C 1
ATOM 2418 O O . GLU A 1 312 ? -2.570 -2.490 25.011 1.00 81.38 312 GLU A O 1
ATOM 2423 N N . ARG A 1 313 ? -2.894 -0.765 26.395 1.00 84.94 313 ARG A N 1
ATOM 2424 C CA . ARG A 1 313 ? -4.369 -0.797 26.324 1.00 84.94 313 ARG A CA 1
ATOM 2425 C C . ARG A 1 313 ? -4.992 0.547 25.976 1.00 84.94 313 ARG A C 1
ATOM 2427 O O . ARG A 1 313 ? -6.200 0.717 26.109 1.00 84.94 313 ARG A O 1
ATOM 2434 N N . LYS A 1 314 ? -4.188 1.524 25.564 1.00 90.69 314 LYS A N 1
ATOM 2435 C CA . LYS A 1 314 ? -4.645 2.890 25.310 1.00 90.69 314 LYS A CA 1
ATOM 2436 C C . LYS A 1 314 ? -4.192 3.340 23.936 1.00 90.69 314 LYS A C 1
ATOM 2438 O O . LYS A 1 314 ? -2.993 3.405 23.663 1.00 90.69 314 LYS A O 1
ATOM 2443 N N . VAL A 1 315 ? -5.157 3.734 23.115 1.00 93.38 315 VAL A N 1
ATOM 2444 C CA . VAL A 1 315 ? -4.907 4.293 21.786 1.00 93.38 315 VAL A CA 1
ATOM 2445 C C . VAL A 1 315 ? -5.424 5.714 21.713 1.00 93.38 315 VAL A C 1
ATOM 2447 O O . VAL A 1 315 ? -6.500 6.026 22.217 1.00 93.38 315 VAL A O 1
ATOM 2450 N N . VAL A 1 316 ? -4.626 6.566 21.085 1.00 93.88 316 VAL A N 1
ATOM 2451 C CA . VAL A 1 316 ? -4.904 7.976 20.856 1.00 93.88 316 VAL A CA 1
ATOM 2452 C C . VAL A 1 316 ? -5.147 8.171 19.367 1.00 93.88 316 VAL A C 1
ATOM 2454 O O . VAL A 1 316 ? -4.317 7.801 18.530 1.00 93.88 316 VAL A O 1
ATOM 2457 N N . LEU A 1 317 ? -6.301 8.744 19.038 1.00 94.00 317 LEU A N 1
ATOM 2458 C CA . LEU A 1 317 ? -6.626 9.193 17.695 1.00 94.00 317 LEU A CA 1
ATOM 2459 C C . LEU A 1 317 ? -6.202 10.652 17.561 1.00 94.00 317 LEU A C 1
ATOM 2461 O O . LEU A 1 317 ? -6.608 11.504 18.351 1.00 94.00 317 LEU A O 1
ATOM 2465 N N . THR A 1 318 ? -5.422 10.946 16.530 1.00 93.19 318 THR A N 1
ATOM 2466 C CA . THR A 1 318 ? -5.010 12.310 16.200 1.00 93.19 318 THR A CA 1
ATOM 2467 C C . THR A 1 318 ? -5.394 12.660 14.771 1.00 93.19 318 THR A C 1
ATOM 2469 O O . THR A 1 318 ? -5.508 11.785 13.909 1.00 93.19 318 THR A O 1
ATOM 2472 N N . ARG A 1 319 ? -5.577 13.952 14.515 1.00 92.56 319 ARG A N 1
ATOM 2473 C CA . ARG A 1 319 ? -5.803 14.521 13.187 1.00 92.56 319 ARG A CA 1
ATOM 2474 C C . ARG A 1 319 ? -5.031 15.826 13.102 1.00 92.56 319 ARG A C 1
ATOM 2476 O O . ARG A 1 319 ? -5.133 16.648 14.005 1.00 92.56 319 ARG A O 1
ATOM 2483 N N . HIS A 1 320 ? -4.213 15.998 12.065 1.00 89.50 320 HIS A N 1
ATOM 2484 C CA . HIS A 1 320 ? -3.286 17.139 11.965 1.00 89.50 320 HIS A CA 1
ATOM 2485 C C . HIS A 1 320 ? -2.439 17.351 13.242 1.00 89.50 320 HIS A C 1
ATOM 2487 O O . HIS A 1 320 ? -2.203 18.481 13.659 1.00 89.50 320 HIS A O 1
ATOM 2493 N N . SER A 1 321 ? -2.005 16.254 13.875 1.00 87.44 321 SER A N 1
ATOM 2494 C CA . SER A 1 321 ? -1.255 16.250 15.145 1.00 87.44 321 SER A CA 1
ATOM 2495 C C . SER A 1 321 ? -2.012 16.781 16.373 1.00 87.44 321 SER A C 1
ATOM 2497 O O . SER A 1 321 ? -1.406 16.956 17.426 1.00 87.44 321 SER A O 1
ATOM 2499 N N . VAL A 1 322 ? -3.325 17.000 16.271 1.00 90.06 322 VAL A N 1
ATOM 2500 C CA . VAL A 1 322 ? -4.202 17.338 17.400 1.00 90.06 322 VAL A CA 1
ATOM 2501 C C . VAL A 1 322 ? -4.872 16.063 17.903 1.00 90.06 322 VAL A C 1
ATOM 2503 O O . VAL A 1 322 ? -5.403 15.293 17.100 1.00 90.06 322 VAL A O 1
ATOM 2506 N N . GLU A 1 323 ? -4.841 15.822 19.217 1.00 90.62 323 GLU A N 1
ATOM 2507 C CA . GLU A 1 323 ? -5.570 14.713 19.841 1.00 90.62 323 GLU A CA 1
ATOM 2508 C C . GLU A 1 323 ? -7.075 14.946 19.711 1.00 90.62 323 GLU A C 1
ATOM 2510 O O . GLU A 1 323 ? -7.611 15.936 20.202 1.00 90.62 323 GLU A O 1
ATOM 2515 N N . LEU A 1 324 ? -7.744 14.021 19.023 1.00 87.31 324 LEU A N 1
ATOM 2516 C CA . LEU A 1 324 ? -9.195 14.0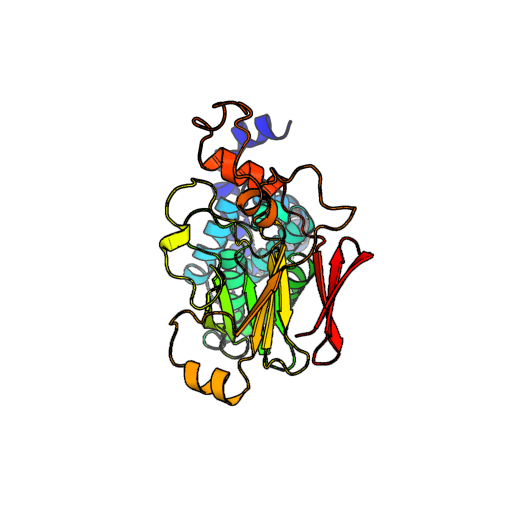10 18.901 1.00 87.31 324 LEU A CA 1
ATOM 2517 C C . LEU A 1 324 ? -9.839 13.180 19.995 1.00 87.31 324 LEU A C 1
ATOM 2519 O O . LEU A 1 324 ? -10.977 13.434 20.334 1.00 87.31 324 LEU A O 1
ATOM 2523 N N . GLY A 1 325 ? -9.160 12.160 20.511 1.00 85.94 325 GLY A N 1
ATOM 2524 C CA . GLY A 1 325 ? -9.738 11.313 21.537 1.00 85.94 325 GLY A CA 1
ATOM 2525 C C . GLY A 1 325 ? -8.851 10.142 21.911 1.00 85.94 325 GLY A C 1
ATOM 2526 O O . GLY A 1 325 ? -7.940 9.745 21.184 1.00 85.94 325 GLY A O 1
ATOM 2527 N N . THR A 1 326 ? -9.175 9.569 23.061 1.00 88.38 326 THR A N 1
ATOM 2528 C CA . THR A 1 326 ? -8.467 8.452 23.672 1.00 88.38 326 THR A CA 1
ATOM 2529 C C . THR A 1 326 ? -9.441 7.285 23.855 1.00 88.38 326 THR A C 1
ATOM 2531 O O . THR A 1 326 ? -10.562 7.479 24.325 1.00 88.38 326 THR A O 1
ATOM 2534 N N . CYS A 1 327 ? -8.994 6.062 23.565 1.00 87.44 327 CYS A N 1
ATOM 2535 C CA . CYS A 1 327 ? -9.777 4.839 23.744 1.00 87.44 327 CYS A CA 1
ATOM 2536 C C . CYS A 1 327 ? -9.032 3.795 24.564 1.00 87.44 327 CYS A C 1
ATOM 2538 O O . CYS A 1 327 ? -7.835 3.582 24.368 1.00 87.44 327 CYS A O 1
ATOM 2540 N N . LEU A 1 328 ? -9.774 3.116 25.441 1.00 85.69 328 LEU A N 1
ATOM 2541 C CA . LEU A 1 328 ? -9.293 1.973 26.210 1.00 85.69 328 LEU A CA 1
ATOM 2542 C C . LEU A 1 328 ? -9.735 0.661 25.547 1.00 85.69 328 LEU A C 1
ATOM 2544 O O . LEU A 1 328 ? -10.935 0.395 25.380 1.00 85.69 328 LEU A O 1
ATOM 2548 N N . LEU A 1 329 ? -8.748 -0.145 25.164 1.00 83.38 329 LEU A N 1
ATOM 2549 C CA . LEU A 1 329 ? -8.908 -1.418 24.464 1.00 83.38 329 LEU A CA 1
ATOM 2550 C C . LEU A 1 329 ? -9.023 -2.586 25.438 1.00 83.38 329 LEU A C 1
ATOM 2552 O O . LEU A 1 329 ? -8.268 -2.647 26.430 1.00 83.38 329 LEU A O 1
#

pLDDT: mean 79.6, std 19.57, range [27.98, 98.38]

InterPro domains:
  IPR015943 WD40/YVTN repeat-like-containing domain superfamily [G3DSA:2.130.10.10] (67-305)
  IPR036322 WD40-repeat-containing domain superfamily [SSF50978] (68-236)
  IPR049916 WD repeat-containing protein 72-like [PTHR44099] (3-327)

Sequence (329 aa):
METTWKLLIGPDIPRIVSDIFFQIECVSSSARAHQAVLSSSIKETLVEVLLPSLAMADVTGFLSMIESQIWSTASDSPVHVVSLRTLIRIIRASPRNLVLHLEKVVNFVLQTMDPSNTVMRKTCLQTSMAALREVVRVFPMVILNDSSTRLAIGDAITEINGASIRIYDMQSMTKIRVLDASGPPGLPNLLRGASESAVTTAISALSFSPDGEGLVAFSENGLMIRWWSLGSVWWEKLSRSLTPVQCTKLIFMHPWDGFSSNSSRTSVISSITSHDEETPLQETSKNISHAERLKQLVQHLDLSYRLVWANERKVVLTRHSVELGTCLL